Protein AF-A0A8J4WL24-F1 (afdb_monomer_lite)

Secondary structure (DSSP, 8-state):
---S---B-TTSPBP--S----SS--HHHHHHHHHHHTSSSS--HHHHHHHHTTS-HHHHHHHHHHHHHHHSS-HHHHHHTT--HHHHHHHHHHHS-HHHHHHHHHHHHHSSSS--HHHHHHHHHH----THHHHHHHHH--HHHHHHHHHHHHHHS-S-HHHHHHHHHHHHTSSSSS-HHHHHHHHHHHTTTTHHHHHHHHHHHSSS-HHHHHHHH--HHHHHHHHHHHT-----

Organism: NCBI:txid100268

InterPro domains:
  IPR001464 Annexin [PR00196] (39-61)
  IPR001464 Annexin [PR00196] (79-95)
  IPR001464 Annexin [PR00196] (106-127)
  IPR018252 Annexin repeat, conserved site [PS00223] (42-94)
  IPR018252 Annexin repeat, conserved site [PS00223] (177-229)
  IPR018502 Annexin repeat [PF00191] (29-94)
  IPR018502 Annexin repeat [PF00191] (103-152)
  IPR018502 Annexin repeat [PF00191] (166-229)
  IPR018502 Annexin repeat [PS51897] (25-96)
  IPR018502 Annexin repeat [PS51897] (160-231)
  IPR018502 Annexin repeat [SM00335] (42-94)
  IPR018502 Annexin repeat [SM00335] (114-152)
  IPR018502 Annexin repeat [SM00335] (177-229)
  IPR037104 Annexin superfamily [G3DSA:1.10.220.10] (18-95)
  IPR037104 Annexin superfamily [G3DSA:1.10.220.10] (98-155)
  IPR037104 Annexin superfamily [G3DSA:1.10.220.10] (163-232)
  IPR037104 Annexin superfamily [SSF47874] (15-231)

Radius of gyration: 24.29 Å; chains: 1; bounding box: 54×31×78 Å

Foldseek 3Di:
DDDDDPCQDPVRDGPDDPQQADPDDDLVVLLVQQVVQLDDQAGVVVSVCVRLVNHDLVRLQVSQVVNCVPPVDGSLVSQLVRDDDPSNLVSCLSNDDLAVNLQVQCLVQQPDDDGVLVSLVVSLVPDQYDPSNLVSLCVRDDDPSSVVSNLSRQCNPPPPNLVSLLVLLVVLLPDDDDSLCVLCVSLVVCLVPCLVVSQVVNVVVDVDGSLVSLVVRDDDVSSVVSCVSSVHDDDD

pLDDT: mean 73.03, std 16.0, range [24.44, 97.31]

Sequence (236 aa):
MAYPGHRIGPNGETYNPTLKAPKEINLEQDCMALNNAMKGAGTDEDTVIDILGHRTLKQRLAIRDHYKATFGEDLIDKLTGELTGNFEELVQMLLGDSATTKAKALYKAMAGGGTKESVIIEILCTANPSRTLESDVKEDLGGDFERLAVALLQVLTCLNRIEAYANLLKEAMNGLGTTDSTLMRIIATRCEVDLGNISQLFEAKEEQSLEQRIREETSGDYRKLLLALLGSRWQE

Structure (mmCIF, N/CA/C/O backbone):
data_AF-A0A8J4WL24-F1
#
_entry.id   AF-A0A8J4WL24-F1
#
loop_
_atom_site.group_PDB
_atom_site.id
_atom_site.type_symbol
_atom_site.label_atom_id
_atom_site.label_alt_id
_atom_site.label_comp_id
_atom_site.label_asym_id
_atom_site.label_entity_id
_atom_site.label_seq_id
_atom_site.pdbx_PDB_ins_code
_atom_site.Cartn_x
_atom_site.Cartn_y
_atom_site.Cartn_z
_atom_site.occupancy
_atom_site.B_iso_or_equiv
_atom_site.auth_seq_id
_atom_site.auth_comp_id
_atom_site.auth_asym_id
_atom_site.auth_atom_id
_atom_site.pdbx_PDB_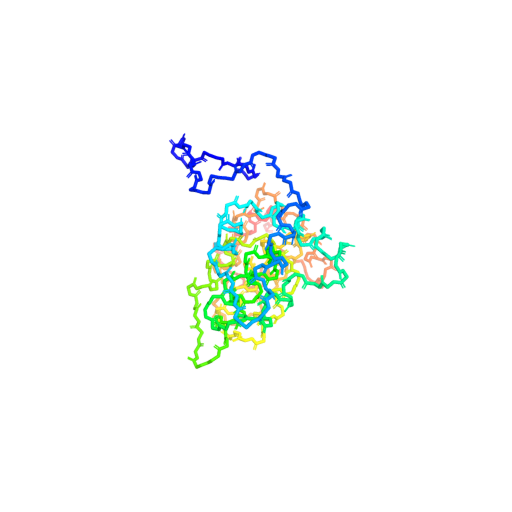model_num
ATOM 1 N N . MET A 1 1 ? -9.409 -2.013 -23.436 1.00 28.45 1 MET A N 1
ATOM 2 C CA . MET A 1 1 ? -8.918 -2.636 -22.184 1.00 28.45 1 MET A CA 1
ATOM 3 C C . MET A 1 1 ? -9.399 -1.781 -21.027 1.00 28.45 1 MET A C 1
ATOM 5 O O . MET A 1 1 ? -9.203 -0.577 -21.107 1.00 28.45 1 MET A O 1
ATOM 9 N N . ALA A 1 2 ? -10.071 -2.336 -20.019 1.00 24.44 2 ALA A N 1
ATOM 10 C CA . ALA A 1 2 ? -10.694 -1.521 -18.974 1.00 24.44 2 ALA A CA 1
ATOM 11 C C . ALA A 1 2 ? -10.282 -1.958 -17.558 1.00 24.44 2 ALA A C 1
ATOM 13 O O . ALA A 1 2 ? -10.749 -2.964 -17.040 1.00 24.44 2 ALA A O 1
ATOM 14 N N . TYR A 1 3 ? -9.451 -1.126 -16.934 1.00 27.80 3 TYR A N 1
ATOM 15 C CA . TYR A 1 3 ? -9.529 -0.752 -15.516 1.00 27.80 3 TYR A CA 1
ATOM 16 C C . TYR A 1 3 ? -10.250 0.616 -15.482 1.00 27.80 3 TYR A C 1
ATOM 18 O O . TYR A 1 3 ? -10.042 1.355 -16.447 1.00 27.80 3 TYR A O 1
ATOM 26 N N . PRO A 1 4 ? -11.056 1.033 -14.477 1.00 34.41 4 PRO A N 1
ATOM 27 C CA . PRO A 1 4 ? -11.380 0.473 -13.157 1.00 34.41 4 PRO A CA 1
ATOM 28 C C . PRO A 1 4 ? -12.877 0.078 -13.000 1.00 34.41 4 PRO A C 1
ATOM 30 O O . PRO A 1 4 ? -13.733 0.513 -13.763 1.00 34.41 4 PRO A O 1
ATOM 33 N N . GLY A 1 5 ? -13.214 -0.731 -11.983 1.00 44.78 5 GLY A N 1
ATOM 34 C CA . GLY A 1 5 ? -14.610 -1.017 -11.583 1.00 44.78 5 GLY A CA 1
ATOM 35 C C . GLY A 1 5 ? -15.193 -2.370 -12.012 1.00 44.78 5 GLY A C 1
ATOM 36 O O . GLY A 1 5 ? -16.395 -2.591 -11.866 1.00 44.78 5 GLY A O 1
ATOM 37 N N . HIS A 1 6 ? -14.372 -3.290 -12.518 1.00 46.38 6 HIS A N 1
ATOM 38 C CA . HIS A 1 6 ? -14.849 -4.595 -12.964 1.00 46.38 6 HIS A CA 1
ATOM 39 C C . HIS A 1 6 ? -15.315 -5.453 -11.780 1.00 46.38 6 HIS A C 1
ATOM 41 O O . HIS A 1 6 ? -14.545 -6.174 -11.157 1.00 46.38 6 HIS A O 1
ATOM 47 N N . ARG A 1 7 ? -16.630 -5.449 -11.538 1.00 55.06 7 ARG A N 1
ATOM 48 C CA . ARG A 1 7 ? -17.323 -6.583 -10.917 1.00 55.06 7 ARG A CA 1
ATOM 49 C C . ARG A 1 7 ? -17.359 -7.793 -11.848 1.00 55.06 7 ARG A C 1
ATOM 51 O O . ARG A 1 7 ? -18.105 -8.695 -11.541 1.00 55.06 7 ARG A O 1
ATOM 58 N N . ILE A 1 8 ? -16.648 -7.808 -12.976 1.00 56.94 8 ILE A N 1
ATOM 59 C CA . ILE A 1 8 ? -16.733 -8.844 -14.005 1.00 56.94 8 ILE A CA 1
ATOM 60 C C . ILE A 1 8 ? -15.317 -9.352 -14.297 1.00 56.94 8 ILE A C 1
ATOM 62 O O . ILE A 1 8 ? -14.447 -8.572 -14.673 1.00 56.94 8 ILE A O 1
ATOM 66 N N . GLY A 1 9 ? -15.079 -10.639 -14.074 1.00 51.12 9 GLY A N 1
ATOM 67 C CA . GLY A 1 9 ? -13.810 -11.311 -14.305 1.00 51.12 9 GLY A CA 1
ATOM 68 C C . GLY A 1 9 ? -13.514 -11.556 -15.788 1.00 51.12 9 GLY A C 1
ATOM 69 O O . GLY A 1 9 ? -14.362 -11.303 -16.647 1.00 51.12 9 GLY A O 1
ATOM 70 N N . PRO A 1 10 ? -12.324 -12.101 -16.101 1.00 43.91 10 PRO A N 1
ATOM 71 C CA . PRO A 1 10 ? -11.860 -12.331 -17.475 1.00 43.91 10 PRO A CA 1
ATOM 72 C C . PRO A 1 10 ? -12.807 -13.202 -18.315 1.00 43.91 10 PRO A C 1
ATOM 74 O O . PRO A 1 10 ? -12.832 -13.089 -19.536 1.00 43.91 10 PRO A O 1
ATOM 77 N N . ASN A 1 11 ? -13.608 -14.037 -17.647 1.00 68.88 11 ASN A N 1
ATOM 78 C CA . ASN A 1 11 ? -14.554 -14.970 -18.258 1.00 68.88 11 ASN A CA 1
ATOM 79 C C . ASN A 1 11 ? -15.991 -14.417 -18.324 1.00 68.88 11 ASN A C 1
ATOM 81 O O . ASN A 1 11 ? -16.917 -15.155 -18.644 1.00 68.88 11 ASN A O 1
ATOM 85 N N . GLY A 1 12 ? -16.211 -13.146 -17.967 1.00 67.12 12 GLY A N 1
ATOM 86 C CA . GLY A 1 12 ? -17.553 -12.566 -17.866 1.00 67.12 12 GLY A CA 1
ATOM 87 C C . GLY A 1 12 ? -18.280 -12.861 -16.546 1.00 67.12 12 GLY A C 1
ATOM 88 O O . GLY A 1 12 ? -19.420 -12.437 -16.371 1.00 67.12 12 GLY A O 1
ATOM 89 N N . GLU A 1 13 ? -17.641 -13.550 -15.598 1.00 64.12 13 GLU A N 1
ATOM 90 C CA . GLU A 1 13 ? -18.235 -13.879 -14.297 1.00 64.12 13 GLU A CA 1
ATOM 91 C C . GLU A 1 13 ? -18.281 -12.677 -13.365 1.00 64.12 13 GLU A C 1
ATOM 93 O O . GLU A 1 13 ? -17.291 -11.965 -13.220 1.00 64.12 13 GLU A O 1
ATOM 98 N N . THR A 1 14 ? -19.392 -12.467 -12.661 1.00 65.62 14 THR A N 1
ATOM 9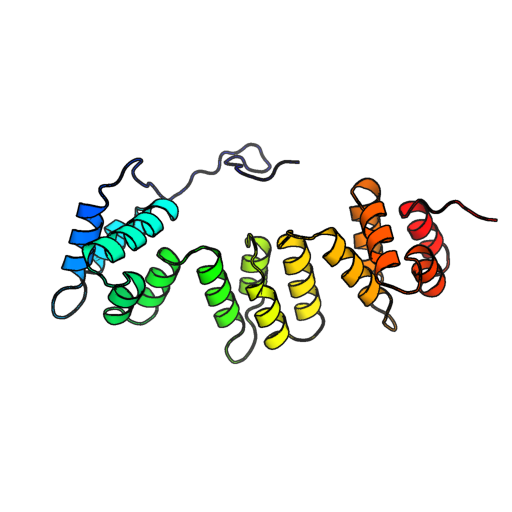9 C CA . THR A 1 14 ? -19.452 -11.382 -11.685 1.00 65.62 14 THR A CA 1
ATOM 100 C C . THR A 1 14 ? -18.742 -11.723 -10.372 1.00 65.62 14 THR A C 1
ATOM 102 O O . THR A 1 14 ? -19.118 -12.681 -9.700 1.00 65.62 14 THR A O 1
ATOM 105 N N . TYR A 1 15 ? -17.784 -10.898 -9.946 1.00 60.94 15 TYR A N 1
ATOM 106 C CA . TYR A 1 15 ? -17.182 -10.968 -8.617 1.00 60.94 15 TYR A CA 1
ATOM 107 C C . TYR A 1 15 ? -18.215 -10.614 -7.543 1.00 60.94 15 TYR A C 1
ATOM 109 O O . TYR A 1 15 ? -18.722 -9.488 -7.478 1.00 60.94 15 TYR A O 1
ATOM 117 N N . ASN A 1 16 ? -18.500 -11.585 -6.677 1.00 66.75 16 ASN A N 1
ATOM 118 C CA . ASN A 1 16 ? -19.408 -11.433 -5.549 1.00 66.75 16 ASN A CA 1
ATOM 119 C C . ASN A 1 16 ? -18.608 -11.087 -4.282 1.00 66.75 16 ASN A C 1
ATOM 121 O O . ASN A 1 16 ? -17.863 -11.937 -3.795 1.00 66.75 16 ASN A O 1
ATOM 125 N N . PRO A 1 17 ? -18.727 -9.864 -3.735 1.00 69.56 17 PRO A N 1
ATOM 126 C CA . PRO A 1 17 ? -18.035 -9.507 -2.502 1.00 69.56 17 PRO A CA 1
ATOM 127 C C . PRO A 1 17 ? -18.581 -10.316 -1.317 1.00 69.56 17 PRO A C 1
ATOM 129 O O . PRO A 1 17 ? -19.791 -10.504 -1.188 1.00 69.56 17 PRO A O 1
ATOM 132 N N . THR A 1 18 ? -17.691 -10.757 -0.428 1.00 73.06 18 THR A N 1
ATOM 133 C CA . THR A 1 18 ? -18.050 -11.456 0.819 1.00 73.06 18 THR A CA 1
ATOM 134 C C . THR A 1 18 ? -18.545 -10.493 1.897 1.00 73.06 18 THR A C 1
ATOM 136 O O . THR A 1 18 ? -19.417 -10.847 2.689 1.00 73.06 18 THR A O 1
ATOM 139 N N . LEU A 1 19 ? -18.043 -9.254 1.894 1.00 73.44 19 LEU A N 1
ATOM 140 C CA . LEU A 1 19 ? -18.506 -8.196 2.783 1.00 73.44 19 LEU A CA 1
ATOM 141 C C . LEU A 1 19 ? -19.936 -7.773 2.421 1.00 73.44 19 LEU A C 1
ATOM 143 O O . LEU A 1 19 ? -20.174 -7.139 1.389 1.00 73.44 19 LEU A O 1
ATOM 147 N N . LYS A 1 20 ? -20.881 -8.063 3.317 1.00 77.88 20 LYS A N 1
ATOM 148 C CA . LYS A 1 20 ? -22.266 -7.584 3.251 1.00 77.88 20 LYS A CA 1
ATOM 149 C C . LYS A 1 20 ? -22.426 -6.342 4.127 1.00 77.88 20 LYS A C 1
ATOM 151 O O . LYS A 1 20 ? -22.930 -6.422 5.240 1.00 77.88 20 LYS A O 1
ATOM 156 N N . ALA A 1 21 ? -21.963 -5.197 3.633 1.00 77.44 21 ALA A N 1
ATOM 157 C CA . ALA A 1 21 ? -22.101 -3.929 4.347 1.00 77.44 21 ALA A CA 1
ATOM 158 C C . ALA A 1 21 ? -23.487 -3.290 4.110 1.00 77.44 21 ALA A C 1
ATOM 160 O O . ALA A 1 21 ? -24.023 -3.388 2.998 1.00 77.44 21 ALA A O 1
ATOM 161 N N . PRO A 1 22 ? -24.065 -2.603 5.112 1.00 84.06 22 PRO A N 1
ATOM 162 C CA . PRO A 1 22 ? -25.304 -1.852 4.938 1.00 84.06 22 PRO A CA 1
ATOM 163 C C . PRO A 1 22 ? -25.090 -0.673 3.975 1.00 84.06 22 PRO A C 1
ATOM 165 O O . PRO A 1 22 ? -23.992 -0.123 3.881 1.00 84.06 22 PRO A O 1
ATOM 168 N N . LYS A 1 23 ? -26.137 -0.279 3.236 1.00 86.62 23 LYS A N 1
ATOM 169 C CA . LYS A 1 23 ? -26.064 0.855 2.290 1.00 86.62 23 LYS A CA 1
ATOM 170 C C . LYS A 1 23 ? -25.846 2.187 3.007 1.00 86.62 23 LYS A C 1
ATOM 172 O O . LYS A 1 23 ? -25.087 3.025 2.531 1.00 86.62 23 LYS A O 1
ATOM 177 N N . GLU A 1 24 ? -26.498 2.343 4.149 1.00 90.12 24 GLU A N 1
ATOM 178 C CA . GLU A 1 24 ? -26.454 3.523 5.004 1.00 90.12 24 GLU A CA 1
ATOM 179 C C . GLU A 1 24 ? -26.060 3.089 6.413 1.00 90.12 24 GLU A C 1
ATOM 181 O O . GLU A 1 24 ? -26.352 1.965 6.824 1.00 90.12 24 GLU A O 1
ATOM 186 N N . ILE A 1 25 ? -25.358 3.962 7.131 1.00 93.56 25 ILE A N 1
ATOM 187 C CA . ILE A 1 25 ? -24.892 3.711 8.497 1.00 93.56 25 ILE A CA 1
ATOM 188 C C . ILE A 1 25 ? -25.224 4.911 9.371 1.00 93.56 25 ILE A C 1
ATOM 190 O O . ILE A 1 25 ? -25.300 6.037 8.877 1.00 93.56 25 ILE A O 1
ATOM 194 N N . ASN A 1 26 ? -25.388 4.672 10.668 1.00 96.69 26 ASN A N 1
ATOM 195 C CA . ASN A 1 26 ? -25.522 5.729 11.656 1.00 96.69 26 ASN A CA 1
ATOM 196 C C . ASN A 1 26 ? -24.158 5.952 12.320 1.00 96.69 26 ASN A C 1
ATOM 198 O O . ASN A 1 26 ? -23.774 5.202 13.215 1.00 96.69 26 ASN A O 1
ATOM 202 N N . LEU A 1 27 ? -23.430 6.972 11.851 1.00 96.19 27 LEU A N 1
ATOM 203 C CA . LEU A 1 27 ? -22.082 7.291 12.333 1.00 96.19 27 LEU A CA 1
ATOM 204 C C . LEU A 1 27 ? -22.051 7.549 13.839 1.00 96.19 27 LEU A C 1
ATOM 206 O O . LEU A 1 27 ? -21.135 7.087 14.510 1.00 96.19 27 LEU A O 1
ATOM 210 N N . GLU A 1 28 ? -23.062 8.236 14.369 1.00 96.44 28 GLU A N 1
ATOM 211 C CA . GLU A 1 28 ? -23.143 8.544 15.795 1.00 96.44 28 GLU A CA 1
ATOM 212 C C . GLU A 1 28 ? -23.289 7.264 16.620 1.00 96.44 28 GLU A C 1
ATOM 214 O O . GLU A 1 28 ? -22.546 7.047 17.573 1.00 96.44 28 GLU A O 1
ATOM 219 N N . GLN A 1 29 ? -24.200 6.377 16.214 1.00 97.19 29 GLN A N 1
ATOM 220 C CA . GLN A 1 29 ? -24.409 5.099 16.890 1.00 97.19 29 GLN A CA 1
ATOM 221 C C . GLN A 1 29 ? -23.157 4.216 16.840 1.00 97.19 29 GLN A C 1
ATOM 223 O O . GLN A 1 29 ? -22.770 3.667 17.870 1.00 97.19 29 GLN A O 1
ATOM 228 N N . ASP A 1 30 ? -22.515 4.104 15.672 1.00 96.81 30 ASP A N 1
ATOM 229 C CA . ASP A 1 30 ? -21.282 3.327 15.508 1.00 96.81 30 ASP A CA 1
ATOM 230 C C . ASP A 1 30 ? -20.161 3.896 16.399 1.00 96.81 30 ASP A C 1
ATOM 232 O O . ASP A 1 30 ? -19.490 3.148 17.107 1.00 96.81 30 ASP A O 1
ATOM 236 N N . CYS A 1 31 ? -19.993 5.223 16.438 1.00 97.25 31 CYS A N 1
ATOM 237 C CA . CYS A 1 31 ? -18.977 5.877 17.266 1.00 97.25 31 CYS A CA 1
ATOM 238 C C . CYS A 1 31 ? -19.252 5.718 18.767 1.00 97.25 31 CYS A C 1
ATOM 240 O O . CYS A 1 31 ? -18.331 5.432 19.531 1.00 97.25 31 CYS A O 1
ATOM 242 N N . MET A 1 32 ? -20.506 5.869 19.205 1.00 96.62 32 MET A N 1
ATOM 243 C CA . MET A 1 32 ? -20.890 5.657 20.603 1.00 96.62 32 MET A CA 1
ATOM 244 C C . MET A 1 32 ? -20.675 4.206 21.039 1.00 96.62 32 MET A C 1
ATOM 246 O O . MET A 1 32 ? -20.177 3.973 22.141 1.00 96.62 32 MET A O 1
ATOM 250 N N . ALA A 1 33 ? -21.038 3.241 20.191 1.00 97.00 33 ALA A N 1
ATOM 251 C CA . ALA A 1 33 ? -20.846 1.823 20.467 1.00 97.00 33 ALA A CA 1
ATOM 252 C C . ALA A 1 33 ? -19.357 1.476 20.582 1.00 97.00 33 ALA A C 1
ATOM 254 O O . ALA A 1 33 ? -18.964 0.874 21.576 1.00 97.00 33 ALA A O 1
ATOM 255 N N . LEU A 1 34 ? -18.521 1.947 19.648 1.00 95.06 34 LEU A N 1
ATOM 256 C CA . LEU A 1 34 ? -17.065 1.778 19.720 1.00 95.06 34 LEU A CA 1
ATOM 257 C C . LEU A 1 34 ? -16.476 2.422 20.981 1.00 95.06 34 LEU A C 1
ATOM 259 O O . LEU A 1 34 ? -15.717 1.780 21.698 1.00 95.06 34 LEU A O 1
ATOM 263 N N . ASN A 1 35 ? -16.857 3.661 21.303 1.00 95.56 35 ASN A N 1
ATOM 264 C CA . ASN A 1 35 ? -16.370 4.326 22.512 1.00 95.56 35 ASN A CA 1
ATOM 265 C C . ASN A 1 35 ? -16.758 3.552 23.780 1.00 95.56 35 ASN A C 1
ATOM 267 O O . ASN A 1 35 ? -15.956 3.426 24.697 1.00 95.56 35 ASN A O 1
ATOM 271 N N . ASN A 1 36 ? -17.981 3.018 23.843 1.00 95.19 36 ASN A N 1
ATOM 272 C CA . ASN A 1 36 ? -18.425 2.210 24.977 1.00 95.19 36 ASN A CA 1
ATOM 273 C C . ASN A 1 36 ? -17.722 0.850 25.046 1.00 95.19 36 ASN A C 1
ATOM 275 O O . ASN A 1 36 ? -17.421 0.407 26.149 1.00 95.19 36 ASN A O 1
ATOM 279 N N . ALA A 1 37 ? -17.425 0.230 23.902 1.00 92.81 37 ALA A N 1
ATOM 280 C CA . ALA A 1 37 ? -16.673 -1.020 23.831 1.00 92.81 37 ALA A CA 1
ATOM 281 C C . ALA A 1 37 ? -15.253 -0.886 24.404 1.00 92.81 37 ALA A C 1
ATOM 283 O O . ALA A 1 37 ? -14.686 -1.863 24.873 1.00 92.81 37 ALA A O 1
ATOM 284 N N . MET A 1 38 ? -14.700 0.330 24.408 1.00 92.56 38 MET A N 1
ATOM 285 C CA . MET A 1 38 ? -13.364 0.651 24.922 1.00 92.56 38 MET A CA 1
ATOM 286 C C . MET A 1 38 ? -13.387 1.300 26.320 1.00 92.56 38 MET A C 1
ATOM 288 O O . MET A 1 38 ? -12.436 1.986 26.709 1.00 92.56 38 MET A O 1
ATOM 292 N N . LYS A 1 39 ? -14.496 1.177 27.067 1.00 89.38 39 LYS A N 1
ATOM 293 C CA . LYS A 1 39 ? -14.612 1.699 28.439 1.00 89.38 39 LYS A CA 1
ATOM 294 C C . LYS A 1 39 ? -14.376 0.606 29.471 1.00 89.38 39 LYS A C 1
ATOM 296 O O . LYS A 1 39 ? -15.116 -0.369 29.531 1.00 89.38 39 LYS A O 1
ATOM 301 N N . GLY A 1 40 ? -13.480 0.885 30.414 1.00 82.62 40 GLY A N 1
ATOM 302 C CA . GLY A 1 40 ? -13.260 0.038 31.584 1.00 82.62 40 GLY A CA 1
ATOM 303 C C . GLY A 1 40 ? -12.031 -0.849 31.426 1.00 82.62 40 GLY A C 1
ATOM 304 O O . GLY A 1 40 ? -11.096 -0.486 30.727 1.00 82.62 40 GLY A O 1
ATOM 305 N N . ALA A 1 41 ? -11.994 -1.964 32.153 1.00 79.56 41 ALA A N 1
ATOM 306 C CA . ALA A 1 41 ? -10.885 -2.907 32.071 1.00 79.56 41 ALA A CA 1
ATOM 307 C C . ALA A 1 41 ? -11.142 -3.916 30.942 1.00 79.56 41 ALA A C 1
ATOM 309 O O . ALA A 1 41 ? -12.058 -4.730 31.058 1.00 79.56 41 ALA A O 1
ATOM 310 N N . GLY A 1 42 ? -10.311 -3.876 29.900 1.00 80.62 42 GLY A N 1
ATOM 311 C CA . GLY A 1 42 ? -10.464 -4.691 28.691 1.00 80.62 42 GLY A CA 1
ATOM 312 C C . GLY A 1 42 ? -11.290 -3.993 27.606 1.00 80.62 42 GLY A C 1
ATOM 313 O O . GLY A 1 42 ? -11.806 -2.897 27.816 1.00 80.62 42 GLY A O 1
ATOM 314 N N . THR A 1 43 ? -11.410 -4.646 26.451 1.00 88.69 43 THR A N 1
ATOM 315 C CA . THR A 1 43 ? -12.208 -4.174 25.311 1.00 88.69 43 THR A CA 1
ATOM 316 C C . THR A 1 43 ? -13.318 -5.173 25.032 1.00 88.69 43 THR A C 1
ATOM 318 O O . THR A 1 43 ? -13.120 -6.366 25.195 1.00 88.69 43 THR A O 1
ATOM 321 N N . ASP A 1 44 ? -14.485 -4.708 24.603 1.00 88.94 44 ASP A N 1
ATOM 322 C CA . ASP A 1 44 ? -15.498 -5.564 23.984 1.00 88.94 44 ASP A CA 1
ATOM 323 C C . ASP A 1 44 ? -15.132 -5.774 22.504 1.00 88.94 44 ASP A C 1
ATOM 325 O O . ASP A 1 44 ? -15.534 -5.003 21.623 1.00 88.94 44 ASP A O 1
ATOM 329 N N . GLU A 1 45 ? -14.294 -6.782 22.230 1.00 81.88 45 GLU A N 1
ATOM 330 C CA . GLU A 1 45 ? -13.830 -7.068 20.870 1.00 81.88 45 GLU A CA 1
ATOM 331 C C . GLU A 1 45 ? -14.961 -7.511 19.931 1.00 81.88 45 GLU A C 1
ATOM 333 O O . GLU A 1 45 ? -14.877 -7.248 18.728 1.00 81.88 45 GLU A O 1
ATOM 338 N N . ASP A 1 46 ? -16.033 -8.114 20.457 1.00 82.25 46 ASP A N 1
ATOM 339 C CA . ASP A 1 46 ? -17.196 -8.538 19.669 1.00 82.25 46 ASP A CA 1
ATOM 340 C C . ASP A 1 46 ? -17.887 -7.320 19.045 1.00 82.25 46 ASP A C 1
ATOM 342 O O . ASP A 1 46 ? -18.118 -7.286 17.833 1.00 82.25 46 ASP A O 1
ATOM 346 N N . THR A 1 47 ? -18.106 -6.258 19.828 1.00 87.56 47 THR A N 1
ATOM 347 C CA . THR A 1 47 ? -18.648 -4.993 19.306 1.00 87.56 47 THR A CA 1
ATOM 348 C C . THR A 1 47 ? -17.725 -4.369 18.249 1.00 87.56 47 THR A C 1
ATOM 350 O O . THR A 1 47 ? -18.195 -3.865 17.221 1.00 87.56 47 THR A O 1
ATOM 353 N N . VAL A 1 48 ? -16.403 -4.416 18.453 1.00 83.69 48 VAL A N 1
ATOM 354 C CA . VAL A 1 48 ? -15.426 -3.904 17.473 1.00 83.69 48 VAL A CA 1
ATOM 355 C C . VAL A 1 48 ? -15.504 -4.689 16.156 1.00 83.69 48 VAL A C 1
ATOM 357 O O . VAL A 1 48 ? -15.518 -4.079 15.080 1.00 83.69 48 VAL A O 1
ATOM 360 N N . ILE A 1 49 ? -15.597 -6.020 16.217 1.00 79.56 49 ILE A N 1
ATOM 361 C CA . ILE A 1 49 ? -15.714 -6.904 15.047 1.00 79.56 49 ILE A CA 1
ATOM 362 C C . ILE A 1 49 ? -17.043 -6.682 14.324 1.00 79.56 49 ILE A C 1
ATOM 364 O O . ILE A 1 49 ? -17.055 -6.524 13.100 1.00 79.56 49 ILE A O 1
ATOM 368 N N . ASP A 1 50 ? -18.153 -6.618 15.055 1.00 81.69 50 ASP A N 1
ATOM 369 C CA . ASP A 1 50 ? -19.485 -6.462 14.475 1.00 81.69 50 ASP A CA 1
ATOM 370 C C . ASP A 1 50 ? -19.636 -5.139 13.724 1.00 81.69 50 ASP A C 1
ATOM 372 O O . ASP A 1 50 ? -20.281 -5.089 12.670 1.00 81.69 50 ASP A O 1
ATOM 376 N N . ILE A 1 51 ? -18.976 -4.082 14.198 1.00 86.69 51 ILE A N 1
ATOM 377 C CA . ILE A 1 51 ? -18.935 -2.799 13.501 1.00 86.69 51 ILE A CA 1
ATOM 378 C C . ILE A 1 51 ? -17.905 -2.854 12.368 1.00 86.69 51 ILE A C 1
ATOM 380 O O . ILE A 1 51 ? -18.277 -2.790 11.197 1.00 86.69 51 ILE A O 1
ATOM 384 N N . LEU A 1 52 ? -16.608 -2.995 12.652 1.00 84.44 52 LEU A N 1
ATOM 385 C CA . LEU A 1 52 ? -15.556 -2.822 11.636 1.00 84.44 52 LEU A CA 1
ATOM 386 C C . LEU A 1 52 ? -15.535 -3.932 10.572 1.00 84.44 52 LEU A C 1
ATOM 388 O O . LEU A 1 52 ? -15.164 -3.676 9.419 1.00 84.44 52 LEU A O 1
ATOM 392 N N . GLY A 1 53 ? -15.956 -5.146 10.930 1.00 80.12 53 GLY A N 1
ATOM 393 C CA . GLY A 1 53 ? -16.080 -6.294 10.032 1.00 80.12 53 GLY A CA 1
ATOM 394 C C . GLY A 1 53 ? -17.259 -6.192 9.062 1.00 80.12 53 GLY A C 1
ATOM 395 O O . GLY A 1 53 ? -17.238 -6.827 8.010 1.00 80.12 53 GLY A O 1
ATOM 396 N N . HIS A 1 54 ? -18.245 -5.336 9.352 1.00 82.38 54 HIS A N 1
ATOM 397 C CA . HIS A 1 54 ? -19.454 -5.150 8.539 1.00 82.38 54 HIS A CA 1
ATOM 398 C C . HIS A 1 54 ? -19.592 -3.724 7.989 1.00 82.38 54 HIS A C 1
ATOM 400 O O . HIS A 1 54 ? -20.699 -3.242 7.727 1.00 82.38 54 HIS A O 1
ATOM 406 N N . ARG A 1 55 ? -18.472 -3.019 7.799 1.00 83.31 55 ARG A N 1
ATOM 407 C CA . ARG A 1 55 ? -18.419 -1.678 7.197 1.00 83.31 55 ARG A CA 1
ATOM 408 C C . ARG A 1 55 ? -17.409 -1.660 6.056 1.00 83.31 55 ARG A C 1
ATOM 410 O O . ARG A 1 55 ? -16.321 -2.223 6.147 1.00 83.31 55 ARG A O 1
ATOM 417 N N . THR A 1 56 ? -17.767 -1.000 4.957 1.00 81.31 56 THR A N 1
ATOM 418 C CA . THR A 1 56 ? -16.831 -0.755 3.848 1.00 81.31 56 THR A CA 1
ATOM 419 C C . THR A 1 56 ? -15.687 0.155 4.293 1.00 81.31 56 THR A C 1
ATOM 421 O O . THR A 1 56 ? -15.847 0.927 5.234 1.00 81.31 56 THR A O 1
ATOM 424 N N . LEU A 1 57 ? -14.561 0.159 3.569 1.00 75.94 57 LEU A N 1
ATOM 425 C CA . LEU A 1 57 ? -13.463 1.094 3.850 1.00 75.94 57 LEU A CA 1
ATOM 426 C C . LEU A 1 57 ? -13.949 2.552 3.896 1.00 75.94 57 LEU A C 1
ATOM 428 O O . LEU A 1 57 ? -13.634 3.269 4.836 1.00 75.94 57 LEU A O 1
ATOM 432 N N . LYS A 1 58 ? -14.789 2.971 2.938 1.00 82.69 58 LYS A N 1
ATOM 433 C CA . LYS A 1 58 ? -15.370 4.324 2.921 1.00 82.69 58 LYS A CA 1
ATOM 434 C C . LYS A 1 58 ? -16.162 4.627 4.200 1.00 82.69 58 LYS A C 1
ATOM 436 O O . LYS A 1 58 ? -16.040 5.714 4.748 1.00 82.69 58 LYS A O 1
ATOM 441 N N . GLN A 1 59 ? -16.964 3.672 4.665 1.00 87.75 59 GLN A N 1
ATOM 442 C CA . GLN A 1 59 ? -17.736 3.804 5.902 1.00 87.75 59 GLN A CA 1
ATOM 443 C C . GLN A 1 59 ? -16.836 3.847 7.138 1.00 87.75 59 GLN A C 1
ATOM 445 O O . GLN A 1 59 ? -17.050 4.685 8.000 1.00 87.75 59 GLN A O 1
ATOM 450 N N . ARG A 1 60 ? -15.803 3.002 7.208 1.00 89.19 60 ARG A N 1
ATOM 451 C CA . ARG A 1 60 ? -14.847 2.981 8.326 1.00 89.19 60 ARG A CA 1
ATOM 452 C C . ARG A 1 60 ? -14.048 4.273 8.443 1.00 89.19 60 ARG A C 1
ATOM 454 O O . ARG A 1 60 ? -13.879 4.775 9.545 1.00 89.19 60 ARG A O 1
ATOM 461 N N . LEU A 1 61 ? -13.617 4.838 7.315 1.00 85.12 61 LEU A N 1
ATOM 462 C CA . LEU A 1 61 ? -12.955 6.143 7.305 1.00 85.12 61 LEU A CA 1
ATOM 463 C C . LEU A 1 61 ? -13.912 7.253 7.766 1.00 85.12 61 LEU A C 1
ATOM 465 O O . LEU A 1 61 ? -13.523 8.074 8.584 1.00 85.12 61 LEU A O 1
ATOM 469 N N . ALA A 1 62 ? -15.181 7.219 7.343 1.00 92.62 62 ALA A N 1
ATOM 470 C CA . ALA A 1 62 ? -16.189 8.159 7.838 1.00 92.62 62 ALA A CA 1
ATOM 471 C C . ALA A 1 62 ? -16.451 8.011 9.350 1.00 92.62 62 ALA A C 1
ATOM 473 O O . ALA A 1 62 ? -16.615 9.015 10.035 1.00 92.62 62 ALA A O 1
ATOM 474 N N . ILE A 1 63 ? -16.455 6.781 9.881 1.00 95.12 63 ILE A N 1
ATOM 475 C CA . ILE A 1 63 ? -16.545 6.521 11.327 1.00 95.12 63 ILE A CA 1
ATOM 476 C C . ILE A 1 63 ? -15.333 7.117 12.044 1.00 95.12 63 ILE A C 1
ATOM 478 O O . ILE A 1 63 ? -15.515 7.798 13.042 1.00 95.12 63 ILE A O 1
ATOM 482 N N . ARG A 1 64 ? -14.112 6.921 11.532 1.00 93.38 64 ARG A N 1
ATOM 483 C CA . ARG A 1 64 ? -12.889 7.492 12.120 1.00 93.38 64 ARG A CA 1
ATOM 484 C C . ARG A 1 64 ? -12.950 9.019 12.190 1.00 93.38 64 ARG A C 1
ATOM 486 O O . ARG A 1 64 ? -12.686 9.594 13.244 1.00 93.38 64 ARG A O 1
ATOM 493 N N . ASP A 1 65 ? -13.330 9.658 11.087 1.00 94.69 65 ASP A N 1
ATOM 494 C CA . ASP A 1 65 ? -13.413 11.117 11.004 1.00 94.69 65 ASP A CA 1
ATOM 495 C C . ASP A 1 65 ? -14.504 11.664 11.946 1.00 94.69 65 ASP A C 1
ATOM 497 O O . ASP A 1 65 ? -14.280 12.647 12.657 1.00 94.69 65 ASP A O 1
ATOM 501 N N . HIS A 1 66 ? -15.662 10.994 12.015 1.00 97.06 66 HIS A N 1
ATOM 502 C CA . HIS A 1 66 ? -16.754 11.360 12.926 1.00 97.06 66 HIS A CA 1
ATOM 503 C C . HIS A 1 66 ? -16.387 11.124 14.395 1.00 97.06 66 HIS A C 1
ATOM 505 O O . HIS A 1 66 ? -16.632 11.987 15.229 1.00 97.06 66 HIS A O 1
ATOM 511 N N . TYR A 1 67 ? -15.724 10.011 14.718 1.00 97.31 67 TYR A N 1
ATOM 512 C CA . TYR A 1 67 ? -15.252 9.703 16.069 1.00 97.31 67 TYR A CA 1
ATOM 513 C C . TYR A 1 67 ? -14.314 10.795 16.589 1.00 97.31 67 TYR A C 1
ATOM 515 O O . TYR A 1 67 ? -14.488 11.284 17.709 1.00 97.31 67 TYR A O 1
ATOM 523 N N . LYS A 1 68 ? -13.369 11.238 15.748 1.00 95.75 68 LYS A N 1
ATOM 524 C CA . LYS A 1 68 ? -12.458 12.339 16.080 1.00 95.75 68 LYS A CA 1
ATOM 525 C C . LYS A 1 68 ? -13.210 13.640 16.343 1.00 95.75 68 LYS A C 1
ATOM 527 O O . LYS A 1 68 ? -12.866 14.354 17.282 1.00 95.75 68 LYS A O 1
ATOM 532 N N . ALA A 1 69 ? -14.234 13.939 15.544 1.00 95.81 69 ALA A N 1
ATOM 533 C CA . ALA A 1 69 ? -15.068 15.122 15.730 1.00 95.81 69 ALA A CA 1
ATOM 534 C C . ALA A 1 69 ? -15.913 15.062 17.018 1.00 95.81 69 ALA A C 1
ATOM 536 O O . ALA A 1 69 ? -16.056 16.081 17.690 1.00 95.81 69 ALA A O 1
ATOM 537 N N . THR A 1 70 ? -16.440 13.888 17.378 1.00 96.56 70 THR A N 1
ATOM 538 C CA . THR A 1 70 ? -17.323 13.707 18.542 1.00 96.56 70 THR A CA 1
ATOM 539 C C . THR A 1 70 ? -16.560 13.633 19.867 1.00 96.56 70 THR A C 1
ATOM 541 O O . THR A 1 70 ? -16.994 14.228 20.852 1.00 96.56 70 THR A O 1
ATOM 544 N N . PHE A 1 71 ? -15.427 12.925 19.915 1.00 95.50 71 PHE A N 1
ATOM 545 C CA . PHE A 1 71 ? -14.704 12.646 21.166 1.00 95.50 71 PHE A CA 1
ATOM 546 C C . PHE A 1 71 ? -13.357 13.366 21.288 1.00 95.50 71 PHE A C 1
ATOM 548 O O . PHE A 1 71 ? -12.763 13.364 22.361 1.00 95.50 71 PHE A O 1
ATOM 555 N N . GLY A 1 72 ? -12.854 13.987 20.217 1.00 94.75 72 GLY A N 1
ATOM 556 C CA . GLY A 1 72 ? -11.555 14.670 20.217 1.00 94.75 72 GLY A CA 1
ATOM 557 C C . GLY A 1 72 ? -10.340 13.733 20.174 1.00 94.75 72 GLY A C 1
ATOM 558 O O . GLY A 1 72 ? -9.206 14.202 20.059 1.00 94.75 72 GLY A O 1
ATOM 559 N N . GLU A 1 73 ? -10.546 12.418 20.180 1.00 93.44 73 GLU A N 1
ATOM 560 C CA . GLU A 1 73 ? -9.507 11.381 20.168 1.00 93.44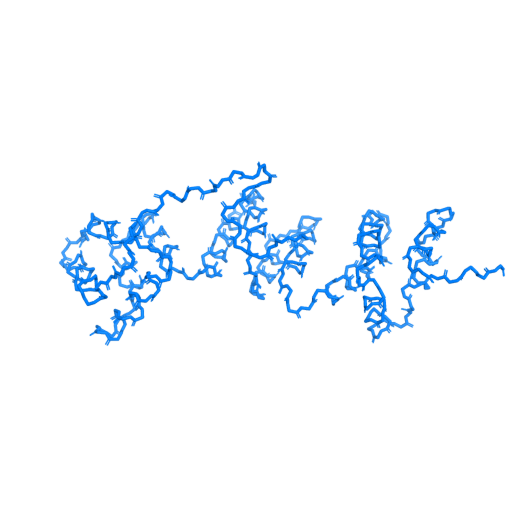 73 GLU A CA 1
ATOM 561 C C . GLU A 1 73 ? -9.447 10.663 18.815 1.00 93.44 73 GLU A C 1
ATOM 563 O O . GLU A 1 73 ? -10.450 10.570 18.110 1.00 93.44 73 GLU A O 1
ATOM 568 N N . ASP A 1 74 ? -8.259 10.206 18.408 1.00 93.62 74 ASP A N 1
ATOM 569 C CA . ASP A 1 74 ? -8.136 9.389 17.196 1.00 93.62 74 ASP A CA 1
ATOM 570 C C . ASP A 1 74 ? -8.615 7.956 17.474 1.00 93.62 74 ASP A C 1
ATOM 572 O O . ASP A 1 74 ? -8.239 7.349 18.476 1.00 93.62 74 ASP A O 1
ATOM 576 N N . LEU A 1 75 ? -9.475 7.425 16.601 1.00 92.81 75 LEU A N 1
ATOM 577 C CA . LEU A 1 75 ? -10.077 6.104 16.796 1.00 92.81 75 LEU A CA 1
ATOM 578 C C . LEU A 1 75 ? -9.051 4.967 16.687 1.00 92.81 75 LEU A C 1
ATOM 580 O O . LEU A 1 75 ? -9.202 3.963 17.380 1.00 92.81 75 LEU A O 1
ATOM 584 N N . ILE A 1 76 ? -8.037 5.096 15.823 1.00 87.75 76 ILE A N 1
ATOM 585 C CA . ILE A 1 76 ? -6.981 4.084 15.708 1.00 87.75 76 ILE A CA 1
ATOM 586 C C . ILE A 1 76 ? -6.194 4.075 17.007 1.00 87.75 76 ILE A C 1
ATOM 588 O O . ILE A 1 76 ? -6.112 3.020 17.624 1.00 87.75 76 ILE A O 1
ATOM 592 N N . ASP A 1 77 ? -5.712 5.238 17.451 1.00 89.69 77 ASP A N 1
ATOM 593 C CA . ASP A 1 77 ? -4.926 5.351 18.684 1.00 89.69 77 ASP A CA 1
ATOM 594 C C . ASP A 1 77 ? -5.694 4.800 19.890 1.00 89.69 77 ASP A C 1
ATOM 596 O O . ASP A 1 77 ? -5.147 4.031 20.686 1.00 89.69 77 ASP A O 1
ATOM 600 N N . LYS A 1 78 ? -6.985 5.144 20.000 1.00 92.69 78 LYS A N 1
ATOM 601 C CA . LYS A 1 78 ? -7.839 4.689 21.098 1.00 92.69 78 LYS A CA 1
ATOM 602 C C . LYS A 1 78 ? -8.039 3.170 21.086 1.00 92.69 78 LYS A C 1
ATOM 604 O O . LYS A 1 78 ? -7.937 2.561 22.143 1.00 92.69 78 LYS A O 1
ATOM 609 N N . LEU A 1 79 ? -8.261 2.548 19.925 1.00 85.12 79 LEU A N 1
ATOM 610 C CA . LEU A 1 79 ? -8.371 1.086 19.819 1.00 85.12 79 LEU A CA 1
ATOM 611 C C . LEU A 1 79 ? -7.024 0.394 20.058 1.00 85.12 79 LEU A C 1
ATOM 613 O O . LEU A 1 79 ? -6.963 -0.589 20.787 1.00 85.12 79 LEU A O 1
ATOM 617 N N . THR A 1 80 ? -5.929 0.895 19.485 1.00 81.31 80 THR A N 1
ATOM 618 C CA . THR A 1 80 ? -4.607 0.272 19.654 1.00 81.31 80 THR A CA 1
ATOM 619 C C . THR A 1 80 ? -4.056 0.414 21.070 1.00 81.31 80 THR A C 1
ATOM 621 O O . THR A 1 80 ? -3.231 -0.389 21.480 1.00 81.31 80 THR A O 1
ATOM 624 N N . GLY A 1 81 ? -4.529 1.395 21.845 1.00 86.19 81 GLY A N 1
ATOM 625 C CA . GLY A 1 81 ? -4.207 1.504 23.269 1.00 86.19 81 GLY A CA 1
ATOM 626 C C . GLY A 1 81 ? -4.839 0.412 24.141 1.00 86.19 81 GLY A C 1
ATOM 627 O O . GLY A 1 81 ? -4.341 0.160 25.235 1.00 86.19 81 GLY A O 1
ATOM 628 N N . GLU A 1 82 ? -5.908 -0.237 23.668 1.00 84.06 82 GLU A N 1
ATOM 629 C CA . GLU A 1 82 ? -6.661 -1.247 24.428 1.00 84.06 82 GLU A CA 1
ATOM 630 C C . GLU A 1 82 ? -6.454 -2.682 23.903 1.00 84.06 82 GLU A C 1
ATOM 632 O O . GLU A 1 82 ? -6.745 -3.657 24.599 1.00 84.06 82 GLU A O 1
ATOM 637 N N . LEU A 1 83 ? -5.960 -2.824 22.670 1.00 80.44 83 LEU A N 1
ATOM 638 C CA . LEU A 1 83 ? -5.753 -4.102 21.988 1.00 80.44 83 LEU A CA 1
ATOM 639 C C . LEU A 1 83 ? -4.266 -4.463 21.939 1.00 80.44 83 LEU A C 1
ATOM 641 O O . LEU A 1 83 ? -3.404 -3.596 21.989 1.00 80.44 83 LEU A O 1
ATOM 645 N N . THR A 1 84 ? -3.955 -5.754 21.797 1.00 76.00 84 THR A N 1
ATOM 646 C CA . THR A 1 84 ? -2.570 -6.212 21.602 1.00 76.00 84 THR A CA 1
ATOM 647 C C . THR A 1 84 ? -2.463 -7.295 20.529 1.00 76.00 84 THR A C 1
ATOM 649 O O . THR A 1 84 ? -3.432 -7.989 20.198 1.00 76.00 84 THR A O 1
ATOM 652 N N . GLY A 1 85 ? -1.260 -7.465 19.981 1.00 71.75 85 GLY A N 1
ATOM 653 C CA . GLY A 1 85 ? -0.925 -8.576 19.089 1.00 71.75 85 GLY A CA 1
ATOM 654 C C . GLY A 1 85 ? -1.678 -8.531 17.755 1.00 71.75 85 GLY A C 1
ATOM 655 O O . GLY A 1 85 ? -1.959 -7.469 17.212 1.00 71.75 85 GLY A O 1
ATOM 656 N N . ASN A 1 86 ? -2.014 -9.695 17.194 1.00 62.69 86 ASN A N 1
ATOM 657 C CA . ASN A 1 86 ? -2.581 -9.777 15.839 1.00 62.69 86 ASN A CA 1
ATOM 658 C C . ASN A 1 86 ? -3.912 -9.024 15.678 1.00 62.69 86 ASN A C 1
ATOM 660 O O . ASN A 1 86 ? -4.239 -8.583 14.577 1.00 62.69 86 ASN A O 1
ATOM 664 N N . PHE A 1 87 ? -4.692 -8.899 16.753 1.00 69.56 87 PHE A N 1
ATOM 665 C CA . PHE A 1 87 ? -5.991 -8.238 16.697 1.00 69.56 87 PHE A CA 1
ATOM 666 C C . PHE A 1 87 ? -5.850 -6.712 16.609 1.00 69.56 87 PHE A C 1
ATOM 668 O O . PHE A 1 87 ? -6.482 -6.090 15.758 1.00 69.56 87 PHE A O 1
ATOM 675 N N . GLU A 1 88 ? -4.938 -6.131 17.392 1.00 75.62 88 GLU A N 1
ATOM 676 C CA . GLU A 1 88 ? -4.522 -4.727 17.276 1.00 75.62 88 GLU A CA 1
ATOM 677 C C . GLU A 1 88 ? -4.068 -4.403 15.844 1.00 75.62 88 GLU A C 1
ATOM 679 O O . GLU A 1 88 ? -4.527 -3.443 15.219 1.00 75.62 88 GLU A O 1
ATOM 684 N N . GLU A 1 89 ? -3.212 -5.261 15.283 1.00 64.62 89 GLU A N 1
ATOM 685 C CA . GLU A 1 89 ? -2.695 -5.083 13.929 1.00 64.62 89 GLU A CA 1
ATOM 686 C C . GLU A 1 89 ? -3.799 -5.107 12.874 1.00 64.62 89 GLU A C 1
ATOM 688 O O . GLU A 1 89 ? -3.807 -4.268 11.969 1.00 64.62 89 GLU A O 1
ATOM 693 N N . LEU A 1 90 ? -4.738 -6.047 12.997 1.00 65.75 90 LEU A N 1
ATOM 694 C CA . LEU A 1 90 ? -5.866 -6.171 12.085 1.00 65.75 90 LEU A CA 1
ATOM 695 C C . LEU A 1 90 ? -6.761 -4.930 12.146 1.00 65.75 90 LEU A C 1
ATOM 697 O O . LEU A 1 90 ? -7.121 -4.387 11.103 1.00 65.75 90 LEU A O 1
ATOM 701 N N . VAL A 1 91 ? -7.086 -4.445 13.346 1.00 72.44 91 VAL A N 1
ATOM 702 C CA . VAL A 1 91 ? -7.912 -3.244 13.536 1.00 72.44 91 VAL A CA 1
ATOM 703 C C . VAL A 1 91 ? -7.256 -2.019 12.900 1.00 72.44 91 VAL A C 1
ATOM 705 O O . VAL A 1 91 ? -7.919 -1.282 12.161 1.00 72.44 91 VAL A O 1
ATOM 708 N N . GLN A 1 92 ? -5.943 -1.851 13.073 1.00 73.75 92 GLN A N 1
ATOM 709 C CA . GLN A 1 92 ? -5.206 -0.766 12.428 1.00 73.75 92 GLN A CA 1
ATOM 710 C C . GLN A 1 92 ? -5.235 -0.867 10.894 1.00 73.75 92 GLN A C 1
ATOM 712 O O . GLN A 1 92 ? -5.363 0.152 10.218 1.00 73.75 92 GLN A O 1
ATOM 717 N N . MET A 1 93 ? -5.174 -2.075 10.320 1.00 66.12 93 MET A N 1
ATOM 718 C CA . MET A 1 93 ? -5.307 -2.275 8.868 1.00 66.12 93 MET A CA 1
ATOM 719 C C . MET A 1 93 ? -6.732 -2.014 8.356 1.00 66.12 93 MET A C 1
ATOM 721 O O . MET A 1 93 ? -6.915 -1.531 7.241 1.00 66.12 93 MET A O 1
ATOM 725 N N . LEU A 1 94 ? -7.764 -2.335 9.141 1.00 73.12 94 LEU A N 1
ATOM 726 C CA . LEU A 1 94 ? -9.157 -2.103 8.745 1.00 73.12 94 LEU A CA 1
ATOM 727 C C . LEU A 1 94 ? -9.504 -0.604 8.745 1.00 73.12 94 LEU A C 1
ATOM 729 O O . LEU A 1 94 ? -10.271 -0.159 7.884 1.00 73.12 94 LEU A O 1
ATOM 733 N N . LEU A 1 95 ? -8.942 0.159 9.685 1.00 79.50 95 LEU A N 1
ATOM 734 C CA . LEU A 1 95 ? -9.172 1.599 9.857 1.00 79.50 95 LEU A CA 1
ATOM 735 C C . LEU A 1 95 ? -8.158 2.490 9.122 1.00 79.50 95 LEU A C 1
ATOM 737 O O . LEU A 1 95 ? -8.417 3.680 8.919 1.00 79.50 95 LEU A O 1
ATOM 741 N N . GLY A 1 96 ? -7.016 1.934 8.722 1.00 70.38 96 GLY A N 1
ATOM 742 C CA . GLY A 1 96 ? -6.021 2.607 7.901 1.00 70.38 96 GLY A CA 1
ATOM 743 C C . GLY A 1 96 ? -6.523 2.846 6.479 1.00 70.38 96 GLY A C 1
ATOM 744 O O . GLY A 1 96 ? -7.291 2.064 5.914 1.00 70.38 96 GLY A O 1
ATOM 745 N N . ASP A 1 97 ? -6.063 3.929 5.857 1.00 68.19 97 ASP A N 1
ATOM 746 C CA . ASP A 1 97 ? -6.259 4.091 4.421 1.00 68.19 97 ASP A CA 1
ATOM 747 C C . ASP A 1 97 ? -5.460 3.023 3.638 1.00 68.19 97 ASP A C 1
ATOM 749 O O . ASP A 1 97 ? -4.580 2.331 4.169 1.00 68.19 97 ASP A O 1
ATOM 753 N N . SER A 1 98 ? -5.782 2.859 2.349 1.00 62.72 98 SER A N 1
ATOM 754 C CA . SER A 1 98 ? -5.145 1.825 1.526 1.00 62.72 98 SER A CA 1
ATOM 755 C C . SER A 1 98 ? -3.637 2.025 1.366 1.00 62.72 98 SER A C 1
ATOM 757 O O . SER A 1 98 ? -2.957 1.033 1.105 1.00 62.72 98 SER A O 1
ATOM 759 N N . ALA A 1 99 ? -3.122 3.252 1.441 1.00 56.97 99 ALA A N 1
ATOM 760 C CA . ALA A 1 99 ? -1.699 3.516 1.269 1.00 56.97 99 ALA A CA 1
ATOM 761 C C . ALA A 1 99 ? -0.945 3.162 2.555 1.00 56.97 99 ALA A C 1
ATOM 763 O O . ALA A 1 99 ? 0.007 2.388 2.508 1.00 56.97 99 ALA A O 1
ATOM 764 N N . THR A 1 100 ? -1.441 3.626 3.700 1.00 61.25 100 THR A N 1
ATOM 765 C CA . THR A 1 100 ? -0.887 3.356 5.030 1.00 61.25 100 THR A CA 1
ATOM 766 C C . THR A 1 100 ? -0.871 1.857 5.343 1.00 61.25 100 THR A C 1
ATOM 768 O O . THR A 1 100 ? 0.145 1.322 5.785 1.00 61.25 100 THR A O 1
ATOM 771 N N . THR A 1 101 ? -1.955 1.138 5.035 1.00 63.56 101 THR A N 1
ATOM 772 C CA . THR A 1 101 ? -2.034 -0.321 5.244 1.00 63.56 101 THR A CA 1
ATOM 773 C C . THR A 1 101 ? -1.017 -1.086 4.393 1.00 63.56 101 THR A C 1
ATOM 775 O O . THR A 1 101 ? -0.355 -1.999 4.885 1.00 63.56 101 THR A O 1
ATOM 778 N N . LYS A 1 102 ? -0.859 -0.699 3.120 1.00 63.22 102 LYS A N 1
ATOM 779 C CA . LYS A 1 102 ? 0.109 -1.320 2.203 1.00 63.22 102 LYS A CA 1
ATOM 780 C C . LYS A 1 102 ? 1.550 -1.011 2.602 1.00 63.22 102 LYS A C 1
ATOM 782 O O . LYS A 1 102 ? 2.369 -1.922 2.587 1.00 63.22 102 LYS A O 1
ATOM 787 N N . ALA A 1 103 ? 1.839 0.222 3.019 1.00 61.50 103 ALA A N 1
ATOM 788 C CA . ALA A 1 103 ? 3.152 0.615 3.529 1.00 61.50 103 ALA A CA 1
ATOM 789 C C . ALA A 1 103 ? 3.533 -0.190 4.780 1.00 61.50 103 ALA A C 1
ATOM 791 O O . ALA A 1 103 ? 4.607 -0.780 4.830 1.00 61.50 103 ALA A O 1
ATOM 792 N N . LYS A 1 104 ? 2.617 -0.329 5.750 1.00 62.59 104 LYS A N 1
ATOM 793 C CA . LYS A 1 104 ? 2.864 -1.136 6.956 1.00 62.59 104 LYS A CA 1
ATOM 794 C C . LYS A 1 104 ? 3.106 -2.614 6.627 1.00 62.59 104 LYS A C 1
ATOM 796 O O . LYS A 1 104 ? 3.954 -3.254 7.247 1.00 62.59 104 LYS A O 1
ATOM 801 N N . ALA A 1 105 ? 2.364 -3.162 5.667 1.00 65.31 105 ALA A N 1
ATOM 802 C CA . ALA A 1 105 ? 2.536 -4.545 5.235 1.00 65.31 105 ALA A CA 1
ATOM 803 C C . ALA A 1 105 ? 3.858 -4.761 4.470 1.00 65.31 105 ALA A C 1
ATOM 805 O O . ALA A 1 105 ? 4.501 -5.788 4.678 1.00 65.31 105 ALA A O 1
ATOM 806 N N . LEU A 1 106 ? 4.303 -3.784 3.670 1.00 63.88 106 LEU A N 1
ATOM 807 C CA . LEU A 1 106 ? 5.626 -3.785 3.035 1.00 63.88 106 LEU A CA 1
ATOM 808 C C . LEU A 1 106 ? 6.743 -3.720 4.074 1.00 63.88 106 LEU A C 1
ATOM 810 O O . LEU A 1 106 ? 7.587 -4.610 4.093 1.00 63.88 106 LEU A O 1
ATOM 814 N N . TYR A 1 107 ? 6.689 -2.756 4.995 1.00 63.34 107 TYR A N 1
ATOM 815 C CA . TYR A 1 107 ? 7.651 -2.641 6.091 1.00 63.34 107 TYR A CA 1
ATOM 816 C C . TYR A 1 107 ? 7.794 -3.963 6.855 1.00 63.34 107 TYR A C 1
ATOM 818 O O . TYR A 1 107 ? 8.893 -4.454 7.063 1.00 63.34 107 TYR A O 1
ATOM 826 N N . LYS A 1 108 ? 6.684 -4.626 7.199 1.00 66.38 108 LYS A N 1
ATOM 827 C CA . LYS A 1 108 ? 6.715 -5.934 7.879 1.00 66.38 108 LYS A CA 1
ATOM 828 C C . LYS A 1 108 ? 7.223 -7.093 7.025 1.00 66.38 108 LYS A C 1
ATOM 830 O O . LYS A 1 108 ? 7.686 -8.090 7.576 1.00 66.38 108 LYS A O 1
ATOM 835 N N . ALA A 1 109 ? 7.052 -7.024 5.709 1.00 67.81 109 ALA A N 1
ATOM 836 C CA . ALA A 1 109 ? 7.586 -8.024 4.792 1.00 67.81 109 ALA A CA 1
ATOM 837 C C . ALA A 1 109 ? 9.108 -7.894 4.635 1.00 67.81 109 ALA A C 1
ATOM 839 O O . ALA A 1 109 ? 9.763 -8.871 4.280 1.00 67.81 109 ALA A O 1
ATOM 840 N N . MET A 1 110 ? 9.639 -6.703 4.907 1.00 61.50 110 MET A N 1
ATOM 841 C CA . MET A 1 110 ? 11.051 -6.351 4.794 1.00 61.50 110 MET A CA 1
ATOM 842 C C . MET A 1 110 ? 11.784 -6.395 6.146 1.00 61.50 110 MET A C 1
ATOM 844 O O . MET A 1 110 ? 12.966 -6.719 6.205 1.00 61.50 110 MET A O 1
ATOM 848 N N . ALA A 1 111 ? 11.072 -6.162 7.249 1.00 65.56 111 ALA A N 1
ATOM 849 C CA . ALA A 1 111 ? 11.625 -6.187 8.594 1.00 65.56 111 ALA A CA 1
ATOM 850 C C . ALA A 1 111 ? 11.895 -7.620 9.095 1.00 65.56 111 ALA A C 1
ATOM 852 O O . ALA A 1 111 ? 10.990 -8.456 9.173 1.00 65.56 111 ALA A O 1
ATOM 853 N N . GLY A 1 112 ? 13.129 -7.871 9.545 1.00 70.00 112 GLY A N 1
ATOM 854 C CA . GLY A 1 112 ? 13.539 -9.106 10.219 1.00 70.00 112 GLY A CA 1
ATOM 855 C C . GLY A 1 112 ? 14.646 -9.873 9.493 1.00 70.00 112 GLY A C 1
ATOM 856 O O . GLY A 1 112 ? 15.343 -9.347 8.632 1.00 70.00 112 GLY A O 1
ATOM 857 N N . GLY A 1 113 ? 14.855 -11.133 9.886 1.00 50.50 113 GLY A N 1
ATOM 858 C CA . GLY A 1 113 ? 15.817 -12.017 9.226 1.00 50.50 113 GLY A CA 1
ATOM 859 C C . GLY A 1 113 ? 15.263 -12.548 7.904 1.00 50.50 113 GLY A C 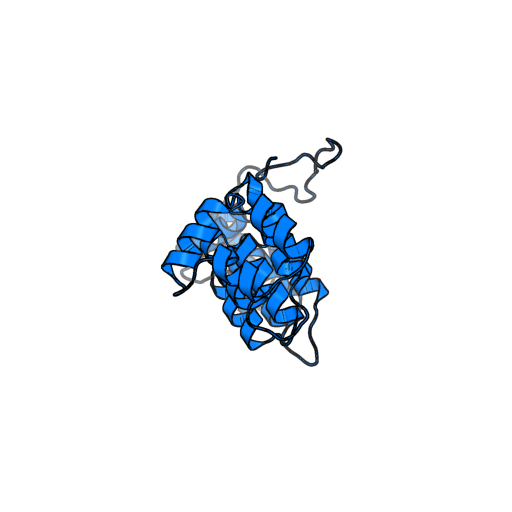1
ATOM 860 O O . GLY A 1 113 ? 14.567 -13.561 7.907 1.00 50.50 113 GLY A O 1
ATOM 861 N N . GLY A 1 114 ? 15.596 -11.877 6.801 1.00 62.25 114 GLY A N 1
ATOM 862 C CA . GLY A 1 114 ? 15.147 -12.216 5.447 1.00 62.25 114 GLY A CA 1
ATOM 863 C C . GLY A 1 114 ? 13.939 -11.397 4.985 1.00 62.25 114 GLY A C 1
ATOM 864 O O . GLY A 1 114 ? 13.327 -10.671 5.763 1.00 62.25 114 GLY A O 1
ATOM 865 N N . THR A 1 115 ? 13.593 -11.534 3.709 1.00 70.88 115 THR A N 1
ATOM 866 C CA . THR A 1 115 ? 12.515 -10.790 3.047 1.00 70.88 115 THR A CA 1
ATOM 867 C C . THR A 1 115 ? 11.356 -11.737 2.726 1.00 70.88 115 THR A C 1
ATOM 869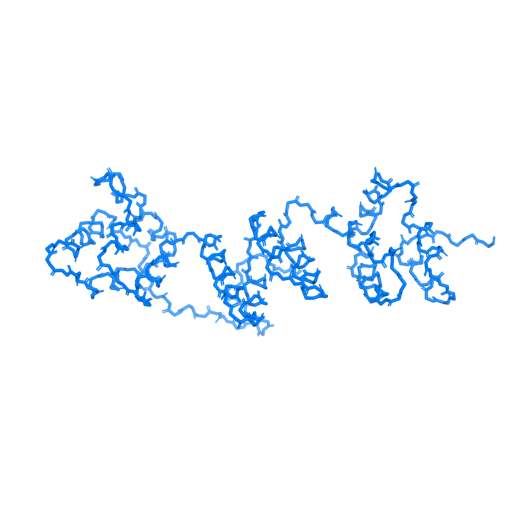 O O . THR A 1 115 ? 11.568 -12.909 2.439 1.00 70.88 115 THR A O 1
ATOM 872 N N . LYS A 1 116 ? 10.108 -11.261 2.801 1.00 69.44 116 LYS A N 1
ATOM 873 C CA . LYS A 1 116 ? 8.909 -12.016 2.392 1.00 69.44 116 LYS A CA 1
ATOM 874 C C . LYS A 1 116 ? 8.443 -11.560 1.011 1.00 69.44 116 LYS A C 1
ATOM 876 O O . LYS A 1 116 ? 7.464 -10.822 0.884 1.00 69.44 116 LYS A O 1
ATOM 881 N N . GLU A 1 117 ? 9.129 -12.009 -0.034 1.00 56.94 117 GLU A N 1
ATOM 882 C CA . GLU A 1 117 ? 8.947 -11.540 -1.414 1.00 56.94 117 GLU A CA 1
ATOM 883 C C . GLU A 1 117 ? 7.517 -11.733 -1.933 1.00 56.94 117 GLU A C 1
ATOM 885 O O . GLU A 1 117 ? 7.023 -10.899 -2.688 1.00 56.94 117 GLU A O 1
ATOM 890 N N . SER A 1 118 ? 6.806 -12.781 -1.501 1.00 57.31 118 SER A N 1
ATOM 891 C CA . SER A 1 118 ? 5.420 -13.034 -1.923 1.00 57.31 118 SER A CA 1
ATOM 892 C C . SER A 1 118 ? 4.453 -11.931 -1.485 1.00 57.31 118 SER A C 1
ATOM 894 O O . SER A 1 118 ? 3.578 -11.540 -2.255 1.00 57.31 118 SER A O 1
ATOM 896 N N . VAL A 1 119 ? 4.634 -11.399 -0.273 1.00 62.03 119 VAL A N 1
ATOM 897 C CA . VAL A 1 119 ? 3.816 -10.304 0.273 1.00 62.03 119 VAL A CA 1
ATOM 898 C C . VAL A 1 119 ? 4.130 -9.005 -0.464 1.00 62.03 119 VAL A C 1
ATOM 900 O O . VAL A 1 119 ? 3.224 -8.245 -0.800 1.00 62.03 119 VAL A O 1
ATOM 903 N N . ILE A 1 120 ? 5.408 -8.780 -0.780 1.00 58.78 120 ILE A N 1
ATOM 904 C CA . ILE A 1 120 ? 5.852 -7.631 -1.572 1.00 58.78 120 ILE A CA 1
ATOM 905 C C . ILE A 1 120 ? 5.214 -7.686 -2.961 1.00 58.78 120 ILE A C 1
ATOM 907 O O . ILE A 1 120 ? 4.552 -6.733 -3.352 1.00 58.78 120 ILE A O 1
ATOM 911 N N . ILE A 1 121 ? 5.327 -8.809 -3.678 1.00 56.16 121 ILE A N 1
ATOM 912 C CA . ILE A 1 121 ? 4.738 -8.980 -5.016 1.00 56.16 121 ILE A CA 1
ATOM 913 C C . ILE A 1 121 ? 3.224 -8.737 -4.985 1.00 56.16 121 ILE A C 1
ATOM 915 O O . ILE A 1 121 ? 2.710 -8.006 -5.828 1.00 56.16 121 ILE A O 1
ATOM 919 N N . GLU A 1 122 ? 2.508 -9.294 -4.008 1.00 58.94 122 GLU A N 1
ATOM 920 C CA . GLU A 1 122 ? 1.060 -9.109 -3.874 1.00 58.94 122 GLU A CA 1
ATOM 921 C C . GLU A 1 122 ? 0.679 -7.639 -3.639 1.00 58.94 122 GLU A C 1
ATOM 923 O O . GLU A 1 122 ? -0.222 -7.110 -4.301 1.00 58.94 122 GLU A O 1
ATOM 928 N N . ILE A 1 123 ? 1.380 -6.948 -2.736 1.00 62.72 123 ILE A N 1
ATOM 929 C CA . ILE A 1 123 ? 1.126 -5.532 -2.453 1.00 62.72 123 ILE A CA 1
ATOM 930 C C . ILE A 1 123 ? 1.456 -4.685 -3.673 1.00 62.72 123 ILE A C 1
ATOM 932 O O . ILE A 1 123 ? 0.645 -3.841 -4.045 1.00 62.72 123 ILE A O 1
ATOM 936 N N . LEU A 1 124 ? 2.594 -4.931 -4.326 1.00 59.28 124 LEU A N 1
ATOM 937 C CA . LEU A 1 124 ? 2.976 -4.244 -5.553 1.00 59.28 124 LEU A CA 1
ATOM 938 C C . LEU A 1 124 ? 1.896 -4.425 -6.618 1.00 59.28 124 LEU A C 1
ATOM 940 O O . LEU A 1 124 ? 1.355 -3.439 -7.097 1.00 59.28 124 LEU A O 1
ATOM 944 N N . CYS A 1 125 ? 1.479 -5.655 -6.911 1.00 54.91 125 CYS A N 1
ATOM 945 C CA . CYS A 1 125 ? 0.476 -5.937 -7.938 1.00 54.91 125 CYS A CA 1
ATOM 946 C C . CYS A 1 125 ? -0.934 -5.399 -7.627 1.00 54.91 125 CYS A C 1
ATOM 948 O O . CYS A 1 125 ? -1.758 -5.314 -8.537 1.00 54.91 125 CYS A O 1
ATOM 950 N N . THR A 1 126 ? -1.230 -5.032 -6.376 1.00 57.84 126 THR A N 1
ATOM 951 C CA . THR A 1 126 ? -2.553 -4.539 -5.947 1.00 57.84 126 THR A CA 1
ATOM 952 C C . THR A 1 126 ? -2.538 -3.088 -5.448 1.00 57.84 126 THR A C 1
ATOM 954 O O . THR A 1 126 ? -3.587 -2.531 -5.097 1.00 57.84 126 THR A O 1
ATOM 957 N N . ALA A 1 127 ? -1.376 -2.434 -5.386 1.00 55.44 127 ALA A N 1
ATOM 958 C CA . ALA A 1 127 ? -1.233 -1.045 -4.968 1.00 55.44 127 ALA A CA 1
ATOM 959 C C . ALA A 1 127 ? -1.741 -0.071 -6.042 1.00 55.44 127 ALA A C 1
ATOM 961 O O . ALA A 1 127 ? -1.381 -0.166 -7.209 1.00 55.44 127 ALA A O 1
ATOM 962 N N . ASN A 1 128 ? -2.550 0.907 -5.616 1.00 53.88 128 ASN A N 1
ATOM 963 C CA . ASN A 1 128 ? -2.733 2.167 -6.337 1.00 53.88 128 ASN A CA 1
ATOM 964 C C . ASN A 1 128 ? -1.808 3.159 -5.618 1.00 53.88 128 ASN A C 1
ATOM 966 O O . ASN A 1 128 ? -2.078 3.426 -4.444 1.00 53.88 128 ASN A O 1
ATOM 970 N N . PRO A 1 129 ? -0.676 3.586 -6.191 1.00 51.25 129 PRO A N 1
ATOM 971 C CA . PRO A 1 129 ? 0.496 3.740 -5.341 1.00 51.25 129 PRO A CA 1
ATOM 972 C C . PRO A 1 129 ? 0.973 5.183 -5.155 1.00 51.25 129 PRO A C 1
ATOM 974 O O . PRO A 1 129 ? 0.918 6.024 -6.052 1.00 51.25 129 PRO A O 1
ATOM 977 N N . SER A 1 130 ? 1.443 5.427 -3.933 1.00 49.66 130 SER A N 1
ATOM 978 C CA . SER A 1 130 ? 1.964 6.690 -3.405 1.00 49.66 130 SER A CA 1
ATOM 979 C C . SER A 1 130 ? 3.497 6.652 -3.341 1.00 49.66 130 SER A C 1
ATOM 981 O O . SER A 1 130 ? 4.084 5.579 -3.208 1.00 49.66 130 SER A O 1
ATOM 983 N N . ARG A 1 131 ? 4.148 7.826 -3.357 1.00 49.00 131 ARG A N 1
ATOM 984 C CA . ARG A 1 131 ? 5.620 8.003 -3.351 1.00 49.00 131 ARG A CA 1
ATOM 985 C C . ARG A 1 131 ? 6.375 7.350 -2.182 1.00 49.00 131 ARG A C 1
ATOM 987 O O . ARG A 1 131 ? 7.564 7.105 -2.317 1.00 49.00 131 ARG A O 1
ATOM 994 N N . THR A 1 132 ? 5.712 7.080 -1.061 1.00 54.19 132 THR A N 1
ATOM 995 C CA . THR A 1 132 ? 6.339 6.509 0.143 1.00 54.19 132 THR A CA 1
ATOM 996 C C . THR A 1 132 ? 6.774 5.056 -0.029 1.00 54.19 132 THR A C 1
ATOM 998 O O . THR A 1 132 ? 7.709 4.630 0.623 1.00 54.19 132 THR A O 1
ATOM 1001 N N . LEU A 1 133 ? 6.158 4.299 -0.943 1.00 60.16 133 LEU A N 1
ATOM 1002 C CA . LEU A 1 133 ? 6.510 2.887 -1.130 1.00 60.16 133 LEU A CA 1
ATOM 1003 C C . LEU A 1 133 ? 7.860 2.688 -1.834 1.00 60.16 133 LEU A C 1
ATOM 1005 O O . LEU A 1 133 ? 8.465 1.633 -1.700 1.00 60.16 133 LEU A O 1
ATOM 1009 N N . GLU A 1 134 ? 8.327 3.673 -2.605 1.00 60.78 134 GLU A N 1
ATOM 1010 C CA . GLU A 1 134 ? 9.575 3.551 -3.366 1.00 60.78 134 GLU A CA 1
ATOM 1011 C C . GLU A 1 134 ? 10.819 3.707 -2.483 1.00 60.78 134 GLU A C 1
ATOM 1013 O O . GLU A 1 134 ? 11.808 3.019 -2.726 1.00 60.78 134 GLU A O 1
ATOM 1018 N N . SER A 1 135 ? 10.786 4.588 -1.475 1.00 60.53 135 SER A N 1
ATOM 1019 C CA . SER A 1 135 ? 11.911 4.771 -0.547 1.00 60.53 135 SER A CA 1
ATOM 1020 C C . SER A 1 135 ? 12.167 3.513 0.269 1.00 60.53 135 SER A C 1
ATOM 1022 O O . SER A 1 135 ? 13.297 3.042 0.311 1.00 60.53 135 SER A O 1
ATOM 1024 N N . ASP A 1 136 ? 11.104 2.937 0.827 1.00 59.56 136 ASP A N 1
ATOM 1025 C CA . ASP A 1 136 ? 11.196 1.791 1.731 1.00 59.56 136 ASP A CA 1
ATOM 1026 C C . ASP A 1 136 ? 11.705 0.550 0.977 1.00 59.56 136 ASP A C 1
ATOM 1028 O O . ASP A 1 136 ? 12.536 -0.204 1.470 1.00 59.56 136 ASP A O 1
ATOM 1032 N N . VAL A 1 137 ? 11.278 0.381 -0.281 1.00 61.09 137 VAL A N 1
ATOM 1033 C CA . VAL A 1 137 ? 11.752 -0.696 -1.163 1.00 61.09 137 VAL A CA 1
ATOM 1034 C C . VAL A 1 137 ? 13.241 -0.558 -1.503 1.00 61.09 137 VAL A C 1
ATOM 1036 O O . VAL A 1 137 ? 13.908 -1.577 -1.635 1.00 61.09 137 VAL A O 1
ATOM 1039 N N . LYS A 1 138 ? 13.772 0.664 -1.644 1.00 62.97 138 LYS A N 1
ATOM 1040 C CA . LYS A 1 138 ? 15.203 0.901 -1.929 1.00 62.97 138 LYS A CA 1
ATOM 1041 C C . LYS A 1 138 ? 16.102 0.744 -0.706 1.00 62.97 138 LYS A C 1
ATOM 1043 O O . LYS A 1 138 ? 17.287 0.477 -0.861 1.00 62.97 138 LYS A O 1
ATOM 1048 N N . GLU A 1 139 ? 15.569 0.986 0.487 1.00 62.81 139 GLU A N 1
ATOM 1049 C CA . GLU A 1 139 ? 16.333 0.873 1.731 1.00 62.81 139 GLU A CA 1
ATOM 1050 C C . GLU A 1 139 ? 16.463 -0.587 2.179 1.00 62.81 139 GLU A C 1
ATOM 1052 O O . GLU A 1 139 ? 17.540 -0.999 2.612 1.00 62.81 139 GLU A O 1
ATOM 1057 N N . ASP A 1 140 ? 15.398 -1.378 2.009 1.00 56.91 140 ASP A N 1
ATOM 1058 C CA . ASP A 1 140 ? 15.323 -2.720 2.590 1.00 56.91 140 ASP A CA 1
ATOM 1059 C C . ASP A 1 140 ? 15.500 -3.879 1.589 1.00 56.91 140 ASP A C 1
ATOM 1061 O O . ASP A 1 140 ? 15.701 -5.025 2.005 1.00 56.91 140 ASP A O 1
ATOM 1065 N N . LEU A 1 141 ? 15.417 -3.634 0.275 1.00 56.69 141 LEU A N 1
ATOM 1066 C CA . LEU A 1 141 ? 15.695 -4.653 -0.747 1.00 56.69 141 LEU A CA 1
ATOM 1067 C C . LEU A 1 141 ? 17.071 -4.433 -1.373 1.00 56.69 141 LEU A C 1
ATOM 1069 O O . LEU A 1 141 ? 17.592 -3.327 -1.392 1.00 56.69 141 LEU A O 1
ATOM 1073 N N . GLY A 1 142 ? 17.651 -5.503 -1.919 1.00 53.62 142 GLY A N 1
ATOM 1074 C CA . GLY A 1 142 ? 18.913 -5.428 -2.649 1.00 53.62 142 GLY A CA 1
ATOM 1075 C C . GLY A 1 142 ? 18.916 -6.269 -3.921 1.00 53.62 142 GLY A C 1
ATOM 1076 O O . GLY A 1 142 ? 18.161 -7.234 -4.070 1.00 53.62 142 GLY A O 1
ATOM 1077 N N . GLY A 1 143 ? 19.811 -5.921 -4.844 1.00 53.41 143 GLY A N 1
ATOM 1078 C CA . GLY A 1 143 ? 20.042 -6.679 -6.074 1.00 53.41 143 GLY A CA 1
ATOM 1079 C C . GLY A 1 143 ? 18.902 -6.553 -7.090 1.00 53.41 143 GLY A C 1
ATOM 1080 O O . GLY A 1 143 ? 18.203 -5.545 -7.159 1.00 53.41 143 GLY A O 1
ATOM 1081 N N . ASP A 1 144 ? 18.712 -7.572 -7.926 1.00 42.81 144 ASP A N 1
ATOM 1082 C CA . ASP A 1 144 ? 17.769 -7.486 -9.052 1.00 42.81 144 ASP A CA 1
ATOM 1083 C C . ASP A 1 144 ? 16.292 -7.449 -8.623 1.00 42.81 144 ASP A C 1
ATOM 1085 O O . ASP A 1 144 ? 15.437 -6.969 -9.371 1.00 42.81 144 ASP A O 1
ATOM 1089 N N . PHE A 1 145 ? 15.985 -7.901 -7.403 1.00 45.03 145 PHE A N 1
ATOM 1090 C CA . PHE A 1 145 ? 14.632 -7.863 -6.851 1.00 45.03 145 PHE A CA 1
ATOM 1091 C C . PHE A 1 145 ? 14.207 -6.442 -6.450 1.00 45.03 145 PHE A C 1
ATOM 1093 O O . PHE A 1 145 ? 13.099 -6.028 -6.789 1.00 45.03 145 PHE A O 1
ATOM 1100 N N . GLU A 1 146 ? 15.104 -5.667 -5.830 1.00 55.56 146 GLU A N 1
ATOM 1101 C CA . GLU A 1 146 ? 14.918 -4.232 -5.560 1.00 55.56 146 GLU A CA 1
ATOM 1102 C C . GLU A 1 146 ? 14.619 -3.472 -6.857 1.00 55.56 146 GLU A C 1
ATOM 1104 O O . GLU A 1 146 ? 13.606 -2.779 -6.970 1.00 55.56 146 GLU A O 1
ATOM 1109 N N . ARG A 1 147 ? 15.454 -3.683 -7.883 1.00 51.50 147 ARG A N 1
ATOM 1110 C CA . ARG A 1 147 ? 15.309 -3.041 -9.198 1.00 51.50 147 ARG A CA 1
ATOM 1111 C C . ARG A 1 147 ? 13.952 -3.341 -9.830 1.00 51.50 147 ARG A C 1
ATOM 1113 O O . ARG A 1 147 ? 13.291 -2.439 -10.341 1.00 51.50 147 ARG A O 1
ATOM 1120 N N . LEU A 1 148 ? 13.509 -4.599 -9.779 1.00 44.69 148 LEU A N 1
ATOM 1121 C CA . LEU A 1 148 ? 12.214 -5.004 -10.322 1.00 44.69 148 LEU A CA 1
ATOM 1122 C C . LEU A 1 148 ? 11.041 -4.434 -9.507 1.00 44.69 148 LEU A C 1
ATOM 1124 O O . LEU A 1 148 ? 10.049 -4.010 -10.100 1.00 44.69 148 LEU A O 1
ATOM 1128 N N . ALA A 1 149 ? 11.150 -4.389 -8.179 1.00 53.06 149 ALA A N 1
ATOM 1129 C CA . ALA A 1 149 ? 10.132 -3.836 -7.290 1.00 53.06 149 ALA A CA 1
ATOM 1130 C C . ALA A 1 149 ? 9.962 -2.319 -7.475 1.00 53.06 149 ALA A C 1
ATOM 1132 O O . ALA A 1 149 ? 8.835 -1.846 -7.628 1.00 53.06 149 ALA A O 1
ATOM 1133 N N . VAL A 1 150 ? 11.065 -1.568 -7.561 1.00 57.97 150 VAL A N 1
ATOM 1134 C CA . VAL A 1 150 ? 11.067 -0.131 -7.884 1.00 57.97 150 VAL A CA 1
ATOM 1135 C C . VAL A 1 150 ? 10.483 0.110 -9.275 1.00 57.97 150 VAL A C 1
ATOM 1137 O O . VAL A 1 150 ? 9.607 0.958 -9.427 1.00 57.97 150 VAL A O 1
ATOM 1140 N N . ALA A 1 151 ? 10.887 -0.671 -10.282 1.00 53.31 151 ALA A N 1
ATOM 1141 C CA . ALA A 1 151 ? 10.345 -0.558 -11.636 1.00 53.31 151 ALA A CA 1
ATOM 1142 C C . ALA A 1 151 ? 8.825 -0.800 -11.670 1.00 53.31 151 ALA A C 1
ATOM 1144 O O . ALA A 1 151 ? 8.084 -0.058 -12.317 1.00 53.31 151 ALA A O 1
ATOM 1145 N N . LEU A 1 152 ? 8.341 -1.818 -10.951 1.00 53.38 152 LEU A N 1
ATOM 1146 C CA . LEU A 1 152 ? 6.912 -2.104 -10.827 1.00 53.38 152 LEU A CA 1
ATOM 1147 C C . LEU A 1 152 ? 6.179 -0.975 -10.099 1.00 53.38 152 LEU A C 1
ATOM 1149 O O . LEU A 1 152 ? 5.151 -0.523 -10.597 1.00 53.38 152 LEU A O 1
ATOM 1153 N N . LEU A 1 153 ? 6.716 -0.461 -8.988 1.00 56.78 153 LEU A N 1
ATOM 1154 C CA . LEU A 1 153 ? 6.158 0.705 -8.302 1.00 56.78 153 LEU A CA 1
ATOM 1155 C C . LEU A 1 153 ? 6.067 1.906 -9.236 1.00 56.78 153 LEU A C 1
ATOM 1157 O O . LEU A 1 153 ? 5.001 2.495 -9.354 1.00 56.78 153 LEU A O 1
ATOM 1161 N N . GLN A 1 154 ? 7.127 2.253 -9.955 1.00 55.69 154 GLN A N 1
ATOM 1162 C CA . GLN A 1 154 ? 7.146 3.396 -10.869 1.00 55.69 154 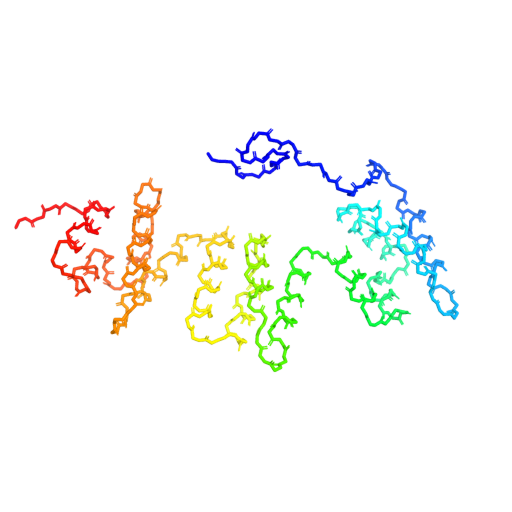GLN A CA 1
ATOM 1163 C C . GLN A 1 154 ? 6.142 3.247 -12.032 1.00 55.69 154 GLN A C 1
ATOM 1165 O O . GLN A 1 154 ? 5.465 4.206 -12.407 1.00 55.69 154 GLN A O 1
ATOM 1170 N N . VAL A 1 155 ? 5.972 2.032 -12.565 1.00 51.44 155 VAL A N 1
ATOM 1171 C CA . VAL A 1 155 ? 4.966 1.724 -13.600 1.00 51.44 155 VAL A CA 1
ATOM 1172 C C . VAL A 1 155 ? 3.537 1.757 -13.044 1.00 51.44 155 VAL A C 1
ATOM 1174 O O . VAL A 1 155 ? 2.608 2.143 -13.755 1.00 51.44 155 VAL A O 1
ATOM 1177 N N . LEU A 1 156 ? 3.337 1.389 -11.780 1.00 50.59 156 LEU A N 1
ATOM 1178 C CA . LEU A 1 156 ? 2.023 1.361 -11.136 1.00 50.59 156 LEU A CA 1
ATOM 1179 C C . LEU A 1 156 ? 1.634 2.725 -10.526 1.00 50.59 156 LEU A C 1
ATOM 1181 O O . LEU A 1 156 ? 0.448 3.034 -10.468 1.00 50.59 156 LEU A O 1
ATOM 1185 N N . THR A 1 157 ? 2.603 3.570 -10.128 1.00 53.91 157 THR A N 1
ATOM 1186 C CA . THR A 1 157 ? 2.448 4.849 -9.361 1.00 53.91 157 THR A CA 1
ATOM 1187 C C . THR A 1 157 ? 1.990 6.038 -10.188 1.00 53.91 157 THR A C 1
ATOM 1189 O O . THR A 1 157 ? 1.859 7.134 -9.655 1.00 53.91 157 THR A O 1
ATOM 1192 N N . CYS A 1 158 ? 1.756 5.832 -11.481 1.00 49.38 158 CYS A N 1
ATOM 1193 C CA . CYS A 1 158 ? 1.523 6.828 -12.523 1.00 49.38 158 CYS A CA 1
ATOM 1194 C C . CYS A 1 158 ? 0.893 8.170 -12.077 1.00 49.38 158 CYS A C 1
ATOM 1196 O O . CYS A 1 158 ? -0.279 8.429 -12.337 1.00 49.38 158 CYS A O 1
ATOM 1198 N N . LEU A 1 159 ? 1.716 9.081 -11.551 1.00 47.53 159 LEU A N 1
ATOM 1199 C CA . LEU A 1 159 ? 1.640 10.505 -11.876 1.00 47.53 159 LEU A CA 1
ATOM 1200 C C . LEU A 1 159 ? 2.600 10.852 -13.026 1.00 47.53 159 LEU A C 1
ATOM 1202 O O . LEU A 1 159 ? 2.373 11.854 -13.692 1.00 47.53 159 LEU A O 1
ATOM 1206 N N . ASN A 1 160 ? 3.613 10.017 -13.332 1.00 60.97 160 ASN A N 1
ATOM 1207 C CA . ASN A 1 160 ? 4.477 10.241 -14.501 1.00 60.97 160 ASN A CA 1
ATOM 1208 C C . ASN A 1 160 ? 5.084 8.954 -15.111 1.00 60.97 160 ASN A C 1
ATOM 1210 O O . ASN A 1 160 ? 6.283 8.700 -15.044 1.00 60.97 160 ASN A O 1
ATOM 1214 N N . ARG A 1 161 ? 4.238 8.122 -15.735 1.00 69.00 161 ARG A N 1
ATOM 1215 C CA . ARG A 1 161 ? 4.624 6.849 -16.389 1.00 69.00 161 ARG A CA 1
ATOM 1216 C C . ARG A 1 161 ? 5.766 6.989 -17.407 1.00 69.00 161 ARG A C 1
ATOM 1218 O O . ARG A 1 161 ? 6.602 6.101 -17.531 1.00 69.00 161 ARG A O 1
ATOM 1225 N N . ILE A 1 162 ? 5.771 8.091 -18.154 1.00 78.12 162 ILE A N 1
ATOM 1226 C CA . ILE A 1 162 ? 6.742 8.360 -19.224 1.00 78.12 162 ILE A CA 1
ATOM 1227 C C . ILE A 1 162 ? 8.146 8.533 -18.628 1.00 78.12 162 ILE A C 1
ATOM 1229 O O . ILE A 1 162 ? 9.121 8.002 -19.152 1.00 78.12 162 ILE A O 1
ATOM 1233 N N . GLU A 1 163 ? 8.231 9.214 -17.486 1.00 77.62 163 GLU A N 1
ATOM 1234 C CA . GLU A 1 163 ? 9.474 9.438 -16.750 1.00 77.62 163 GLU A CA 1
ATOM 1235 C C . GLU A 1 163 ? 10.066 8.143 -16.188 1.00 77.62 163 GLU A C 1
ATOM 1237 O O . GLU A 1 163 ? 11.273 7.931 -16.286 1.00 77.62 163 GLU A O 1
ATOM 1242 N N . ALA A 1 164 ? 9.216 7.250 -15.679 1.00 70.69 164 ALA A N 1
ATOM 1243 C CA . ALA A 1 164 ? 9.629 5.929 -15.217 1.00 70.69 164 ALA A CA 1
ATOM 1244 C C . ALA A 1 164 ? 10.280 5.102 -16.337 1.00 70.69 164 ALA A C 1
ATOM 1246 O O . ALA A 1 164 ? 11.383 4.584 -16.171 1.00 70.69 164 ALA A O 1
ATOM 1247 N N . TYR A 1 165 ? 9.631 5.012 -17.503 1.00 78.81 165 TYR A N 1
ATOM 1248 C CA . TYR A 1 165 ? 10.191 4.265 -18.631 1.00 78.81 165 TYR A CA 1
ATOM 1249 C C . TYR A 1 165 ? 11.493 4.875 -19.158 1.00 78.81 165 TYR A C 1
ATOM 1251 O O . TYR A 1 165 ? 12.400 4.121 -19.503 1.00 78.81 165 TYR A O 1
ATOM 1259 N N . ALA A 1 166 ? 11.619 6.206 -19.183 1.00 84.62 166 ALA A N 1
ATOM 1260 C CA . ALA A 1 166 ? 12.858 6.866 -19.594 1.00 84.62 166 ALA A CA 1
ATOM 1261 C C . ALA A 1 166 ? 14.033 6.503 -18.663 1.00 84.62 166 ALA A C 1
ATOM 1263 O O . ALA A 1 166 ? 15.107 6.134 -19.138 1.00 84.62 166 ALA A O 1
ATOM 1264 N N . ASN A 1 167 ? 13.818 6.514 -17.344 1.00 79.69 167 ASN A N 1
ATOM 1265 C CA . ASN A 1 167 ? 14.848 6.123 -16.377 1.00 79.69 167 ASN A CA 1
ATOM 1266 C C . ASN A 1 167 ? 15.231 4.637 -16.514 1.00 79.69 167 ASN A C 1
ATOM 1268 O O . ASN A 1 167 ? 16.414 4.305 -16.524 1.00 79.69 167 ASN A O 1
ATOM 1272 N N . LEU A 1 168 ? 14.249 3.747 -16.698 1.00 76.75 168 LEU A N 1
ATOM 1273 C CA . LEU A 1 168 ? 14.507 2.314 -16.887 1.00 76.75 168 LEU A CA 1
ATOM 1274 C C . LEU A 1 168 ? 15.296 2.023 -18.167 1.00 76.75 168 LEU A C 1
ATOM 1276 O O . LEU A 1 168 ? 16.166 1.156 -18.166 1.00 76.75 168 LEU A O 1
ATOM 1280 N N . LEU A 1 169 ? 15.016 2.748 -19.254 1.00 84.81 169 LEU A N 1
ATOM 1281 C CA . LEU A 1 169 ? 15.797 2.647 -20.488 1.00 84.81 169 LEU A CA 1
ATOM 1282 C C . LEU A 1 169 ? 17.252 3.070 -20.255 1.00 84.81 169 LEU A C 1
ATOM 1284 O O . LEU A 1 169 ? 18.160 2.401 -20.740 1.00 84.81 169 LEU A O 1
ATOM 1288 N N . LYS A 1 170 ? 17.485 4.129 -19.471 1.00 84.75 170 LYS A N 1
ATOM 1289 C CA . LYS A 1 170 ? 18.836 4.611 -19.148 1.00 84.75 170 LYS A CA 1
ATOM 1290 C C . LYS A 1 170 ? 19.618 3.555 -18.377 1.00 84.75 170 LYS A C 1
ATOM 1292 O O . LYS A 1 170 ? 20.745 3.238 -18.743 1.00 84.75 170 LYS A O 1
ATOM 1297 N N . GLU A 1 171 ? 19.015 3.006 -17.328 1.00 78.12 171 GLU A N 1
ATOM 1298 C CA . GLU A 1 171 ? 19.635 1.973 -16.496 1.00 78.12 171 GLU A CA 1
ATOM 1299 C C . GLU A 1 171 ? 19.904 0.689 -17.284 1.00 78.12 171 GLU A C 1
ATOM 1301 O O . GLU A 1 171 ? 20.992 0.122 -17.178 1.00 78.12 171 GLU A O 1
ATOM 1306 N N . ALA A 1 172 ? 18.956 0.266 -18.129 1.00 77.12 172 ALA A N 1
ATOM 1307 C CA . ALA A 1 172 ? 19.107 -0.921 -18.966 1.00 77.12 172 ALA A CA 1
ATOM 1308 C C . ALA A 1 172 ? 20.302 -0.826 -19.930 1.00 77.12 172 ALA A C 1
ATOM 1310 O O . ALA A 1 172 ? 20.859 -1.852 -20.312 1.00 77.12 172 ALA A O 1
ATOM 1311 N N . MET A 1 173 ? 20.705 0.392 -20.289 1.00 81.69 173 MET A N 1
ATOM 1312 C CA . MET A 1 173 ? 21.775 0.692 -21.241 1.00 81.69 173 MET A CA 1
ATOM 1313 C C . MET A 1 173 ? 23.088 1.144 -20.567 1.00 81.69 173 MET A C 1
ATOM 1315 O O . MET A 1 173 ? 23.946 1.696 -21.247 1.00 81.69 173 MET A O 1
ATOM 1319 N N . ASN A 1 174 ? 23.249 0.980 -19.245 1.00 76.44 174 ASN A N 1
ATOM 1320 C CA . ASN A 1 174 ? 24.440 1.416 -18.488 1.00 76.44 174 ASN A CA 1
ATOM 1321 C C . ASN A 1 174 ? 25.352 0.259 -18.002 1.00 76.44 174 ASN A C 1
ATOM 1323 O O . ASN A 1 174 ? 26.324 0.519 -17.291 1.00 76.44 174 ASN A O 1
ATOM 1327 N N . GLY A 1 175 ? 25.049 -1.012 -18.302 1.00 63.59 175 GLY A N 1
ATOM 1328 C CA . GLY A 1 175 ? 25.698 -2.173 -17.669 1.00 63.59 175 GLY A CA 1
ATOM 1329 C C . GLY A 1 175 ? 26.314 -3.194 -18.631 1.00 63.59 175 GLY A C 1
ATOM 1330 O O . GLY A 1 175 ? 25.800 -3.443 -19.716 1.00 63.59 175 GLY A O 1
ATOM 1331 N N . LEU A 1 176 ? 27.386 -3.864 -18.186 1.00 44.72 176 LEU A N 1
ATOM 1332 C CA . LEU A 1 176 ? 27.989 -5.019 -18.862 1.00 44.72 176 LEU A CA 1
ATOM 1333 C C . LEU A 1 176 ? 27.107 -6.266 -18.681 1.00 44.72 176 LEU A C 1
ATOM 1335 O O . LEU A 1 176 ? 27.338 -7.070 -17.785 1.00 44.72 176 LEU A O 1
ATOM 1339 N N . GLY A 1 177 ? 26.096 -6.404 -19.540 1.00 53.53 177 GLY A N 1
ATOM 1340 C CA . GLY A 1 177 ? 25.366 -7.651 -19.785 1.00 53.53 177 GLY A CA 1
ATOM 1341 C C . GLY A 1 177 ? 24.520 -8.180 -18.622 1.00 53.53 177 GLY A C 1
ATOM 1342 O O . GLY A 1 177 ? 25.012 -8.934 -17.792 1.00 53.53 177 GLY A O 1
ATOM 1343 N N . THR A 1 178 ? 23.228 -7.827 -18.613 1.00 43.19 178 THR A N 1
ATOM 1344 C CA . THR A 1 178 ? 22.014 -8.660 -18.360 1.00 43.19 178 THR A CA 1
ATOM 1345 C C . THR A 1 178 ? 20.808 -7.713 -18.199 1.00 43.19 178 THR A C 1
ATOM 1347 O O . THR A 1 178 ? 20.138 -7.674 -17.173 1.00 43.19 178 THR A O 1
ATOM 1350 N N . THR A 1 179 ? 20.544 -6.886 -19.214 1.00 55.00 179 THR A N 1
ATOM 1351 C CA . THR A 1 179 ? 19.447 -5.890 -19.225 1.00 55.00 179 THR A CA 1
ATOM 1352 C C . THR A 1 179 ? 18.717 -5.802 -20.572 1.00 55.00 179 THR A C 1
ATOM 1354 O O . THR A 1 179 ? 17.715 -5.090 -20.685 1.00 55.00 179 THR A O 1
ATOM 1357 N N . ASP A 1 180 ? 19.133 -6.600 -21.563 1.00 62.03 180 ASP A N 1
ATOM 1358 C CA . ASP A 1 180 ? 18.512 -6.684 -22.894 1.00 62.03 180 ASP A CA 1
ATOM 1359 C C . ASP A 1 180 ? 17.017 -7.024 -22.834 1.00 62.03 180 ASP A C 1
ATOM 1361 O O . ASP A 1 180 ? 16.219 -6.477 -23.593 1.00 62.03 180 ASP A O 1
ATOM 1365 N N . SER A 1 181 ? 16.596 -7.860 -21.880 1.00 63.75 181 SER A N 1
ATOM 1366 C CA . SER A 1 181 ? 15.181 -8.199 -21.697 1.00 63.75 181 SER A CA 1
ATOM 1367 C C . SER A 1 181 ? 14.338 -6.994 -21.267 1.00 63.75 181 SER A C 1
ATOM 1369 O O . SER A 1 181 ? 13.178 -6.896 -21.662 1.00 63.75 181 SER A O 1
ATOM 1371 N N . THR A 1 182 ? 14.900 -6.048 -20.508 1.00 69.56 182 THR A N 1
ATOM 1372 C CA . THR A 1 182 ? 14.207 -4.820 -20.092 1.00 69.56 182 THR A CA 1
ATOM 1373 C C . THR A 1 182 ? 14.122 -3.824 -21.241 1.00 69.56 182 THR A C 1
ATOM 1375 O O . THR A 1 182 ? 13.029 -3.320 -21.500 1.00 69.56 182 THR A O 1
ATOM 1378 N N . LEU A 1 183 ? 15.222 -3.604 -21.970 1.00 80.44 183 LEU A N 1
ATOM 1379 C CA . LEU A 1 183 ? 15.242 -2.751 -23.163 1.00 80.44 183 LEU A CA 1
ATOM 1380 C C . LEU A 1 183 ? 14.227 -3.241 -24.207 1.00 80.44 183 LEU A C 1
ATOM 1382 O O . LEU A 1 183 ? 13.342 -2.488 -24.619 1.00 80.44 183 LEU A O 1
ATOM 1386 N N . MET A 1 184 ? 14.288 -4.530 -24.561 1.00 77.94 184 MET A N 1
ATOM 1387 C CA . MET A 1 184 ? 13.362 -5.150 -25.507 1.00 77.94 184 MET A CA 1
ATOM 1388 C C . MET A 1 184 ? 11.916 -5.085 -25.012 1.00 77.94 184 MET A C 1
ATOM 1390 O O . MET A 1 184 ? 11.031 -4.691 -25.768 1.00 77.94 184 MET A O 1
ATOM 1394 N N . ARG A 1 185 ? 11.656 -5.433 -23.745 1.00 73.50 185 ARG A N 1
ATOM 1395 C CA . ARG A 1 185 ? 10.300 -5.417 -23.177 1.00 73.50 185 ARG A CA 1
ATOM 1396 C C . ARG A 1 185 ? 9.700 -4.018 -23.199 1.00 73.50 185 ARG A C 1
ATOM 1398 O O . ARG A 1 185 ? 8.535 -3.883 -23.561 1.00 73.50 185 ARG A O 1
ATOM 1405 N N . ILE A 1 186 ? 10.452 -2.983 -22.828 1.00 76.50 186 ILE A N 1
ATOM 1406 C CA . ILE A 1 186 ? 9.948 -1.604 -22.847 1.00 76.50 186 ILE A CA 1
ATOM 1407 C C . ILE A 1 186 ? 9.681 -1.173 -24.291 1.00 76.50 186 ILE A C 1
ATOM 1409 O O . ILE A 1 186 ? 8.564 -0.767 -24.595 1.00 76.50 186 ILE A O 1
ATOM 1413 N N . ILE A 1 187 ? 10.645 -1.335 -25.202 1.00 78.44 187 ILE A N 1
ATOM 1414 C CA . ILE A 1 187 ? 10.473 -0.924 -26.604 1.00 78.44 187 ILE A CA 1
ATOM 1415 C C . ILE A 1 187 ? 9.295 -1.666 -27.253 1.00 78.44 187 ILE A C 1
ATOM 1417 O O . ILE A 1 187 ? 8.409 -1.026 -27.811 1.00 78.44 187 ILE A O 1
ATOM 1421 N N . ALA A 1 188 ? 9.212 -2.990 -27.113 1.00 69.50 188 ALA A N 1
ATOM 1422 C CA . ALA A 1 188 ? 8.162 -3.796 -27.737 1.00 69.50 188 ALA A CA 1
ATOM 1423 C C . ALA A 1 188 ? 6.764 -3.567 -27.142 1.00 69.50 188 ALA A C 1
ATOM 1425 O O . ALA A 1 188 ? 5.772 -3.684 -27.853 1.00 69.50 188 ALA A O 1
ATOM 1426 N N . THR A 1 189 ? 6.651 -3.256 -25.847 1.00 73.81 189 THR A N 1
ATOM 1427 C CA . THR A 1 189 ? 5.333 -3.038 -25.216 1.00 73.81 189 THR A CA 1
ATOM 1428 C C . THR A 1 189 ? 4.853 -1.593 -25.296 1.00 73.81 189 THR A C 1
ATOM 1430 O O . THR A 1 189 ? 3.666 -1.335 -25.079 1.00 73.81 189 THR A O 1
ATOM 1433 N N . ARG A 1 190 ? 5.753 -0.638 -25.567 1.00 82.69 190 ARG A N 1
ATOM 1434 C CA . ARG A 1 190 ? 5.426 0.794 -25.619 1.00 82.69 190 ARG A CA 1
ATOM 1435 C C . ARG A 1 190 ? 5.440 1.379 -27.027 1.00 82.69 190 ARG A C 1
ATOM 1437 O O . ARG A 1 190 ? 4.897 2.474 -27.180 1.00 82.69 190 ARG A O 1
ATOM 1444 N N . CYS A 1 191 ? 6.011 0.694 -28.025 1.00 73.94 191 CYS A N 1
ATOM 1445 C CA . CYS A 1 191 ? 6.170 1.204 -29.396 1.00 73.94 191 CYS A CA 1
ATOM 1446 C C . CYS A 1 191 ? 4.871 1.759 -30.001 1.00 73.94 191 CYS A C 1
ATOM 1448 O O . CYS A 1 191 ? 4.888 2.834 -30.589 1.00 73.94 191 CYS A O 1
ATOM 1450 N N . GLU A 1 192 ? 3.737 1.093 -29.782 1.00 73.25 192 GLU A N 1
ATOM 1451 C CA . GLU A 1 192 ? 2.427 1.527 -30.296 1.00 73.25 192 GLU A CA 1
ATOM 1452 C C . GLU A 1 192 ? 1.646 2.445 -29.342 1.00 73.25 192 GLU A C 1
ATOM 1454 O O . GLU A 1 192 ? 0.565 2.920 -29.684 1.00 73.25 192 GLU A O 1
ATOM 1459 N N . VAL A 1 193 ? 2.150 2.674 -28.125 1.00 77.00 193 VAL A N 1
ATOM 1460 C CA . VAL A 1 193 ? 1.398 3.356 -27.063 1.00 77.00 193 VAL A CA 1
ATOM 1461 C C . VAL A 1 193 ? 1.925 4.764 -26.820 1.00 77.00 193 VAL A C 1
ATOM 1463 O O . VAL A 1 193 ? 1.195 5.736 -26.990 1.00 77.00 193 VAL A O 1
ATOM 1466 N N . ASP A 1 194 ? 3.172 4.883 -26.367 1.00 82.56 194 ASP A N 1
ATOM 1467 C CA . ASP A 1 194 ? 3.764 6.163 -25.957 1.00 82.56 194 ASP A CA 1
ATOM 1468 C C . ASP A 1 194 ? 5.298 6.191 -26.031 1.00 82.56 194 ASP A C 1
ATOM 1470 O O . ASP A 1 194 ? 5.910 7.112 -25.487 1.00 82.56 194 ASP A O 1
ATOM 1474 N N . LEU A 1 195 ? 5.935 5.242 -26.732 1.00 84.75 195 LEU A N 1
ATOM 1475 C CA . LEU A 1 195 ? 7.397 5.203 -26.868 1.00 84.75 195 LEU A CA 1
ATOM 1476 C C . LEU A 1 195 ? 7.975 6.499 -27.451 1.00 84.75 195 LEU A C 1
ATOM 1478 O O . LEU A 1 195 ? 9.053 6.908 -27.038 1.00 84.75 195 LEU A O 1
ATOM 1482 N N . GLY A 1 196 ? 7.241 7.197 -28.324 1.00 86.12 196 GLY A N 1
ATOM 1483 C CA . GLY A 1 196 ? 7.645 8.518 -28.817 1.00 86.12 196 GLY A CA 1
ATOM 1484 C C . GLY A 1 196 ? 7.760 9.570 -27.705 1.00 86.12 196 GLY A C 1
ATOM 1485 O O . GLY A 1 196 ? 8.755 10.287 -27.640 1.00 86.12 196 GLY A O 1
ATOM 1486 N N . ASN A 1 197 ? 6.797 9.616 -26.778 1.00 86.50 197 ASN A N 1
ATOM 1487 C CA . ASN A 1 197 ? 6.850 10.533 -25.633 1.00 86.50 197 ASN A CA 1
ATOM 1488 C C . ASN A 1 197 ? 7.966 10.136 -24.653 1.00 86.50 197 ASN A C 1
ATOM 1490 O O . ASN A 1 197 ? 8.618 10.999 -24.069 1.00 86.50 197 ASN A O 1
ATOM 1494 N N . ILE A 1 198 ? 8.194 8.828 -24.486 1.00 87.25 198 ILE A N 1
ATOM 1495 C CA . ILE A 1 198 ? 9.289 8.290 -23.669 1.00 87.25 198 ILE A CA 1
ATOM 1496 C C . ILE A 1 198 ? 10.642 8.681 -24.275 1.00 87.25 198 ILE A C 1
ATOM 1498 O O . ILE A 1 198 ? 11.502 9.156 -23.541 1.00 87.25 198 ILE A O 1
ATOM 1502 N N . SER A 1 199 ? 10.812 8.553 -25.596 1.00 89.06 199 SER A N 1
ATOM 1503 C CA . SER A 1 199 ? 12.035 8.940 -26.316 1.00 89.06 199 SER A CA 1
ATOM 1504 C C . SER A 1 199 ? 12.324 10.432 -26.183 1.00 89.06 199 SER A C 1
ATOM 1506 O O . SER A 1 199 ? 13.442 10.806 -25.849 1.00 89.06 199 SER A O 1
ATOM 1508 N N . GLN A 1 200 ? 11.311 11.286 -26.361 1.00 88.69 200 GLN A N 1
ATOM 1509 C CA . GLN A 1 200 ? 11.463 12.738 -26.211 1.00 88.69 200 GLN A CA 1
ATOM 1510 C C . GLN A 1 200 ? 11.882 13.134 -24.793 1.00 88.69 200 GLN A C 1
ATOM 1512 O O . GLN A 1 200 ? 12.742 13.993 -24.615 1.00 88.69 200 GLN A O 1
ATOM 1517 N N . LEU A 1 201 ? 11.285 12.514 -23.769 1.00 86.25 201 LEU A N 1
ATOM 1518 C CA . LEU A 1 201 ? 11.658 12.797 -22.385 1.00 86.25 201 LEU A CA 1
ATOM 1519 C C . LEU A 1 201 ? 13.043 12.239 -22.038 1.00 86.25 201 LEU A C 1
ATOM 1521 O O . LEU A 1 201 ? 13.776 12.875 -21.285 1.00 86.25 201 LEU A O 1
ATOM 1525 N N . PHE A 1 202 ? 13.399 11.074 -22.580 1.00 89.75 202 PHE A N 1
ATOM 1526 C CA . PHE A 1 202 ? 14.738 10.503 -22.463 1.00 89.75 202 PHE A CA 1
ATOM 1527 C C . PHE A 1 202 ? 15.782 11.464 -23.044 1.00 89.75 202 PHE A C 1
ATOM 1529 O O . PHE A 1 202 ? 16.715 11.840 -22.348 1.00 89.75 202 PHE A O 1
ATOM 1536 N N . GLU A 1 203 ? 15.566 11.946 -24.269 1.00 90.56 203 GLU A N 1
ATOM 1537 C CA . GLU A 1 203 ? 16.409 12.945 -24.944 1.00 90.56 203 GLU A CA 1
ATOM 1538 C C . GLU A 1 203 ? 16.489 14.282 -24.204 1.00 90.56 203 GLU A C 1
ATOM 1540 O O . GLU A 1 203 ? 17.520 14.940 -24.219 1.00 90.56 203 GLU A O 1
ATOM 1545 N N . ALA A 1 204 ? 15.412 14.706 -23.542 1.00 88.50 204 ALA A N 1
ATOM 1546 C CA . ALA A 1 204 ? 15.427 15.934 -22.752 1.00 88.50 204 ALA A CA 1
ATOM 1547 C C . ALA A 1 204 ? 16.255 15.808 -21.459 1.00 88.50 204 ALA A C 1
ATOM 1549 O O . ALA A 1 204 ? 16.653 16.824 -20.887 1.00 88.50 204 ALA A O 1
ATOM 1550 N N . LYS A 1 205 ? 16.465 14.582 -20.966 1.00 84.38 205 LYS A N 1
ATOM 1551 C CA . LYS A 1 205 ? 17.171 14.292 -19.709 1.00 84.38 205 LYS A CA 1
ATOM 1552 C C . LYS A 1 205 ? 18.603 13.812 -19.908 1.00 84.38 205 LYS A C 1
ATOM 1554 O O . LYS A 1 205 ? 19.435 14.022 -19.029 1.00 84.38 205 LYS A O 1
ATOM 1559 N N . GLU A 1 206 ? 18.873 13.162 -21.030 1.00 84.75 206 GLU A N 1
ATOM 1560 C CA . GLU A 1 206 ? 20.162 12.576 -21.366 1.00 84.75 206 GLU A CA 1
ATOM 1561 C C . GLU A 1 206 ? 20.833 13.358 -22.499 1.00 84.75 206 GLU A C 1
ATOM 1563 O O . GLU A 1 206 ? 20.174 13.909 -23.372 1.00 84.75 206 GLU A O 1
ATOM 1568 N N . GLU A 1 207 ? 22.165 13.378 -22.526 1.00 82.56 207 GLU A N 1
ATOM 1569 C CA . GLU A 1 207 ? 22.927 14.079 -23.575 1.00 82.56 207 GLU A CA 1
ATOM 1570 C C . GLU A 1 207 ? 22.852 13.386 -24.949 1.00 82.56 207 GLU A C 1
ATOM 1572 O O . GLU A 1 207 ? 23.230 13.966 -25.966 1.00 82.56 207 GLU A O 1
ATOM 1577 N N . GLN A 1 208 ? 22.370 12.140 -24.987 1.00 87.00 208 GLN A N 1
ATOM 1578 C CA . GLN A 1 208 ? 22.258 11.316 -26.187 1.00 87.00 208 GLN A CA 1
ATOM 1579 C C . GLN A 1 208 ? 20.811 10.883 -26.414 1.00 87.00 208 GLN A C 1
ATOM 1581 O O . GLN A 1 208 ? 20.073 10.593 -25.470 1.00 87.00 208 GLN A O 1
ATOM 1586 N N . SER A 1 209 ? 20.430 10.754 -27.686 1.00 92.56 209 SER A N 1
ATOM 1587 C CA . SER A 1 209 ? 19.117 10.214 -28.035 1.00 92.56 209 SER A CA 1
ATOM 1588 C C . SER A 1 209 ? 18.975 8.742 -27.677 1.00 92.56 209 SER A C 1
ATOM 1590 O O . SER A 1 209 ? 19.951 7.985 -27.673 1.00 92.56 209 SER A O 1
ATOM 1592 N N . LEU A 1 210 ? 17.733 8.318 -27.429 1.00 90.69 210 LEU A N 1
ATOM 1593 C CA . LEU A 1 210 ? 17.420 6.906 -27.213 1.00 90.69 210 LEU A CA 1
ATOM 1594 C C . LEU A 1 210 ? 17.857 6.064 -28.423 1.00 90.69 210 LEU A C 1
ATOM 1596 O O . LEU A 1 210 ? 18.419 4.983 -28.263 1.00 90.69 210 LEU A O 1
ATOM 1600 N N . GLU A 1 211 ? 17.677 6.597 -29.634 1.00 92.31 211 GLU A N 1
ATOM 1601 C CA . GLU A 1 211 ? 18.148 5.985 -30.879 1.00 92.31 211 GLU A CA 1
ATOM 1602 C C . GLU A 1 211 ? 19.671 5.778 -30.885 1.00 92.31 211 GLU A C 1
ATOM 1604 O O . GLU A 1 211 ? 20.154 4.695 -31.226 1.00 92.31 211 GLU A O 1
ATOM 1609 N N . GLN A 1 212 ? 20.438 6.802 -30.498 1.00 90.00 212 GLN A N 1
ATOM 1610 C CA . GLN A 1 212 ? 21.896 6.722 -30.433 1.00 90.00 212 GLN A CA 1
ATOM 1611 C C . GLN A 1 212 ? 22.356 5.692 -29.397 1.00 90.00 212 GLN A C 1
ATOM 1613 O O . GLN A 1 212 ? 23.194 4.850 -29.715 1.00 90.00 212 GLN A O 1
ATOM 1618 N N . ARG A 1 213 ? 21.757 5.694 -28.203 1.00 89.81 213 ARG A N 1
ATOM 1619 C CA . ARG A 1 213 ? 22.075 4.721 -27.150 1.00 89.81 213 ARG A CA 1
ATOM 1620 C C . ARG A 1 213 ? 21.806 3.285 -27.594 1.00 89.81 213 ARG A C 1
ATOM 1622 O O . ARG A 1 213 ? 22.654 2.421 -27.406 1.00 89.81 213 ARG A O 1
ATOM 1629 N N . ILE A 1 214 ? 20.690 3.030 -28.282 1.00 88.12 214 ILE A N 1
ATOM 1630 C CA . ILE A 1 214 ? 20.402 1.704 -28.856 1.00 88.12 214 ILE A CA 1
ATOM 1631 C C . ILE A 1 214 ? 21.470 1.304 -29.882 1.00 88.12 214 ILE A C 1
ATOM 1633 O O . ILE A 1 214 ? 21.853 0.135 -29.938 1.00 88.12 214 ILE A O 1
ATOM 1637 N N . ARG A 1 215 ? 21.975 2.239 -30.701 1.00 88.94 215 ARG A N 1
ATOM 1638 C CA . ARG A 1 215 ? 23.033 1.932 -31.680 1.00 88.94 215 ARG A CA 1
ATOM 1639 C C . ARG A 1 215 ? 24.360 1.541 -31.037 1.00 88.94 215 ARG A C 1
ATOM 1641 O O . ARG A 1 215 ? 25.043 0.690 -31.610 1.00 88.94 215 ARG A O 1
ATOM 1648 N N . GLU A 1 216 ? 24.702 2.179 -29.922 1.00 87.06 216 GLU A N 1
ATOM 1649 C CA . GLU A 1 216 ? 25.946 1.975 -29.173 1.00 87.06 216 GLU A CA 1
ATOM 1650 C C . GLU A 1 216 ? 25.904 0.676 -28.353 1.00 87.06 216 GLU A C 1
ATOM 1652 O O . GLU A 1 216 ? 26.860 -0.096 -28.388 1.00 87.06 216 GLU A O 1
ATOM 1657 N N . GLU A 1 217 ? 24.770 0.385 -27.709 1.00 83.06 217 GLU A N 1
ATOM 1658 C CA . GLU A 1 217 ? 24.631 -0.748 -26.781 1.00 83.06 217 GLU A CA 1
ATOM 1659 C C . GLU A 1 217 ? 24.179 -2.057 -27.446 1.00 83.06 217 GLU A C 1
ATOM 1661 O O . GLU A 1 217 ? 24.295 -3.131 -26.857 1.00 83.06 217 GLU A O 1
ATOM 1666 N N . THR A 1 218 ? 23.656 -2.013 -28.678 1.00 82.00 218 THR A N 1
ATOM 1667 C CA . THR A 1 218 ? 23.127 -3.207 -29.361 1.00 82.00 218 THR A CA 1
ATOM 1668 C C . THR A 1 218 ? 23.739 -3.419 -30.746 1.00 82.00 218 THR A C 1
ATOM 1670 O O . THR A 1 218 ? 24.258 -2.506 -31.392 1.00 82.00 218 THR A O 1
ATOM 1673 N N . SER A 1 219 ? 23.690 -4.655 -31.249 1.00 82.19 219 SER A N 1
ATOM 1674 C CA . SER A 1 219 ? 24.265 -5.015 -32.551 1.00 82.19 219 SER A CA 1
ATOM 1675 C C . SER A 1 219 ? 23.394 -6.010 -33.327 1.00 82.19 219 SER A C 1
ATOM 1677 O O . SER A 1 219 ? 22.363 -6.480 -32.842 1.00 82.19 219 SER A O 1
ATOM 1679 N N . GLY A 1 220 ? 23.784 -6.294 -34.573 1.00 82.81 220 GLY A N 1
ATOM 1680 C CA . GLY A 1 220 ? 23.123 -7.293 -35.418 1.00 82.81 220 GLY A CA 1
ATOM 1681 C C . GLY A 1 220 ? 21.647 -6.994 -35.706 1.00 82.81 220 GLY A C 1
ATOM 1682 O O . GLY A 1 220 ? 21.224 -5.838 -35.766 1.00 82.81 220 GLY A O 1
ATOM 1683 N N . ASP A 1 221 ? 20.862 -8.052 -35.908 1.00 76.56 221 ASP A N 1
ATOM 1684 C CA . ASP A 1 221 ? 19.431 -7.942 -36.221 1.00 76.56 221 ASP A CA 1
ATOM 1685 C C . ASP A 1 221 ? 18.589 -7.507 -35.017 1.00 76.56 221 ASP A C 1
ATOM 1687 O O . ASP A 1 221 ? 17.532 -6.902 -35.189 1.00 76.56 221 ASP A O 1
ATOM 1691 N N . TYR A 1 222 ? 19.097 -7.721 -33.802 1.00 76.75 222 TYR A N 1
ATOM 1692 C CA . TYR A 1 222 ? 18.476 -7.221 -32.582 1.00 76.75 222 TYR A CA 1
ATOM 1693 C C . TYR A 1 222 ? 18.415 -5.687 -32.575 1.00 76.75 222 TYR A C 1
ATOM 1695 O O . TYR A 1 222 ? 17.333 -5.119 -32.434 1.00 76.75 222 TYR A O 1
ATOM 1703 N N . ARG A 1 223 ? 19.535 -5.010 -32.872 1.00 85.50 223 ARG A N 1
ATOM 1704 C CA . ARG A 1 223 ? 19.559 -3.547 -33.048 1.00 85.50 223 ARG A CA 1
ATOM 1705 C C . ARG A 1 223 ? 18.564 -3.078 -34.103 1.00 85.50 223 ARG A C 1
ATOM 1707 O O . ARG A 1 223 ? 17.825 -2.123 -33.884 1.00 85.50 223 ARG A O 1
ATOM 1714 N N . LYS A 1 224 ? 18.557 -3.742 -35.263 1.00 77.31 224 LYS A N 1
ATOM 1715 C CA . LYS A 1 224 ? 17.674 -3.386 -36.384 1.00 77.31 224 LYS A CA 1
ATOM 1716 C C . LYS A 1 224 ? 16.202 -3.438 -35.970 1.00 77.31 224 LYS A C 1
ATOM 1718 O O . LYS A 1 224 ? 15.451 -2.527 -36.299 1.00 77.31 224 LYS A O 1
ATOM 1723 N N . LEU A 1 225 ? 15.809 -4.471 -35.223 1.00 76.50 225 LEU A N 1
ATOM 1724 C CA . LEU A 1 225 ? 14.447 -4.621 -34.718 1.00 76.50 225 LEU A CA 1
ATOM 1725 C C . LEU A 1 225 ? 14.075 -3.510 -33.726 1.00 76.50 225 LEU A C 1
ATOM 1727 O O . LEU A 1 225 ? 13.005 -2.923 -33.854 1.00 76.50 225 LEU A O 1
ATOM 1731 N N . LEU A 1 226 ? 14.950 -3.189 -32.769 1.00 79.81 226 LEU A N 1
ATOM 1732 C CA . LEU A 1 226 ? 14.680 -2.134 -31.785 1.00 79.81 226 LEU A CA 1
ATOM 1733 C C . LEU A 1 226 ? 14.544 -0.751 -32.435 1.00 79.81 226 LEU A C 1
ATOM 1735 O O . LEU A 1 226 ? 13.625 -0.010 -32.096 1.00 79.81 226 LEU A O 1
ATOM 1739 N N . LEU A 1 227 ? 15.405 -0.429 -33.405 1.00 84.81 227 LEU A N 1
ATOM 1740 C CA . LEU A 1 227 ? 15.322 0.819 -34.171 1.00 84.81 227 LEU A CA 1
ATOM 1741 C C . LEU A 1 227 ? 14.043 0.893 -35.016 1.00 84.81 227 LEU A C 1
ATOM 1743 O O . LEU A 1 227 ? 13.406 1.943 -35.083 1.00 84.81 227 LEU A O 1
ATOM 1747 N N . ALA A 1 228 ? 13.625 -0.226 -35.615 1.00 79.75 228 ALA A N 1
ATOM 1748 C CA . ALA A 1 228 ? 12.368 -0.292 -36.354 1.00 79.75 228 ALA A CA 1
ATOM 1749 C C . ALA A 1 228 ? 11.152 -0.055 -35.440 1.00 79.75 228 ALA A C 1
ATOM 1751 O O . ALA A 1 228 ? 10.250 0.695 -35.807 1.00 79.75 228 ALA A O 1
ATOM 1752 N N . LEU A 1 229 ? 11.146 -0.642 -34.237 1.00 76.31 229 LEU A N 1
ATOM 1753 C CA . LEU A 1 229 ? 10.088 -0.446 -33.237 1.00 76.31 229 LEU A CA 1
ATOM 1754 C C . LEU A 1 229 ? 10.080 0.968 -32.639 1.00 76.31 229 LEU A C 1
ATOM 1756 O O . LEU A 1 229 ? 9.019 1.459 -32.263 1.00 76.31 229 LEU A O 1
ATOM 1760 N N . LEU A 1 230 ? 11.237 1.632 -32.573 1.00 84.69 230 LEU A N 1
ATOM 1761 C CA . LEU A 1 230 ? 11.342 3.041 -32.187 1.00 84.69 230 LEU A CA 1
ATOM 1762 C C . LEU A 1 230 ? 10.788 3.989 -33.269 1.00 84.69 230 LEU A C 1
ATOM 1764 O O . LEU A 1 230 ? 10.471 5.140 -32.978 1.00 84.69 230 LEU A O 1
ATOM 1768 N N . GLY A 1 231 ? 10.637 3.511 -34.508 1.00 79.12 231 GLY A N 1
ATOM 1769 C CA . GLY A 1 231 ? 10.214 4.321 -35.651 1.00 79.12 231 GLY A CA 1
ATOM 1770 C C . GLY A 1 231 ? 11.359 5.080 -36.329 1.00 79.12 231 GLY A C 1
ATOM 1771 O O . GLY A 1 231 ? 11.104 5.983 -37.131 1.00 79.12 231 GLY A O 1
ATOM 1772 N N . SER A 1 232 ? 12.615 4.721 -36.040 1.00 74.44 232 SER A N 1
ATOM 1773 C CA . SER A 1 232 ? 13.792 5.296 -36.693 1.00 74.44 232 SER A CA 1
ATOM 1774 C C . SER A 1 232 ? 13.778 4.973 -38.188 1.00 74.44 232 SER A C 1
ATOM 1776 O O . SER A 1 232 ? 13.602 3.823 -38.601 1.00 74.44 232 SER A O 1
ATOM 1778 N N . ARG A 1 233 ? 13.973 5.991 -39.032 1.00 62.28 233 ARG A N 1
ATOM 1779 C CA . ARG A 1 233 ? 14.112 5.780 -40.479 1.00 62.28 233 ARG A CA 1
ATOM 1780 C C . ARG A 1 233 ? 15.417 5.037 -40.757 1.00 62.28 233 ARG A C 1
ATOM 1782 O O . ARG A 1 233 ? 16.467 5.426 -40.252 1.00 62.28 233 ARG A O 1
ATOM 1789 N N . TRP A 1 234 ? 15.355 4.003 -41.593 1.00 48.72 234 TRP A N 1
ATOM 1790 C CA . TRP A 1 234 ? 16.545 3.348 -42.130 1.00 48.72 234 TRP A CA 1
ATOM 1791 C C . TRP A 1 234 ? 17.373 4.390 -42.892 1.00 48.72 234 TRP A C 1
ATOM 1793 O O . TRP A 1 234 ? 16.902 4.946 -43.883 1.00 48.72 234 TRP A O 1
ATOM 1803 N N . GLN A 1 235 ? 18.569 4.696 -42.399 1.00 50.75 235 GLN A N 1
ATOM 1804 C CA . GLN A 1 235 ? 19.602 5.346 -43.197 1.00 50.75 235 GLN A CA 1
ATOM 1805 C C . GLN A 1 235 ? 20.563 4.239 -43.633 1.00 50.75 235 GLN A C 1
ATOM 1807 O O . GLN A 1 235 ? 21.097 3.533 -42.775 1.00 50.75 235 GLN A O 1
ATOM 1812 N N . GLU A 1 236 ? 20.658 4.038 -44.948 1.00 36.12 236 GLU A N 1
ATOM 1813 C CA . GLU A 1 236 ? 21.648 3.164 -45.597 1.00 36.12 236 GLU A CA 1
ATOM 1814 C C . GLU A 1 236 ? 23.073 3.694 -45.412 1.00 36.12 236 GLU A C 1
ATOM 1816 O O . GLU A 1 236 ? 23.254 4.934 -45.457 1.00 36.12 236 GLU A O 1
#